Protein AF-A0A0N4XKA3-F1 (afdb_monomer_lite)

InterPro domains:
  IPR051944 BEACH domain-containing protein [PTHR46108] (1-230)

Sequence (252 aa):
MKKLFCDDFQVAPGGRADSLIDVITESVAENGYTRKSQIVTLTALIHGIFDHLVSTDLLVSSSLPPNAPPQSLAQVGVNISYMAHRAVDCLWNGVIIGEPLRLLNLLYSVYSIASRKENKEINLDSLTSSIMRCVLYILSRPIDNVQVQMSVLDALSSVVTKRYIFLSSNESWFFTALTHLIFMLSVTPDIMQQDNAPLEKASAQVAVCASRVWTDVISSKKALLEEAFKKPTVWLVFSVIHCLVNFLYEYI

Structure (mmCIF, N/CA/C/O backbone):
data_AF-A0A0N4XKA3-F1
#
_entry.id   AF-A0A0N4XKA3-F1
#
loop_
_atom_site.group_PDB
_atom_site.id
_atom_site.type_symbol
_atom_site.label_atom_id
_atom_site.label_alt_id
_atom_site.label_comp_id
_atom_site.label_asym_id
_atom_site.label_entity_id
_atom_site.label_seq_id
_atom_site.pdbx_PDB_ins_code
_atom_site.Cartn_x
_atom_site.Cartn_y
_atom_site.Cartn_z
_atom_site.occupancy
_atom_site.B_iso_or_equiv
_atom_site.auth_seq_id
_atom_site.auth_comp_id
_atom_site.auth_asym_id
_atom_site.auth_atom_id
_atom_site.pdbx_PDB_model_num
ATOM 1 N N . MET A 1 1 ? 9.974 -9.789 -19.795 1.00 60.72 1 MET A N 1
ATOM 2 C CA . MET A 1 1 ? 9.028 -8.727 -19.387 1.00 60.72 1 MET A CA 1
ATOM 3 C C . MET A 1 1 ? 9.542 -7.909 -18.204 1.00 60.72 1 MET A C 1
ATOM 5 O O . MET A 1 1 ? 9.658 -6.712 -18.376 1.00 60.72 1 MET A O 1
ATOM 9 N N . LYS A 1 2 ? 9.954 -8.503 -17.068 1.00 65.19 2 LYS A N 1
ATOM 10 C CA . LYS A 1 2 ? 10.525 -7.746 -15.924 1.00 65.19 2 LYS A CA 1
ATOM 11 C C . LYS A 1 2 ? 11.662 -6.784 -16.310 1.00 65.19 2 LYS A C 1
ATOM 13 O O . LYS A 1 2 ? 11.605 -5.617 -15.958 1.00 65.19 2 LYS A O 1
ATOM 18 N N . LYS A 1 3 ? 12.621 -7.256 -17.119 1.00 72.00 3 LYS A N 1
ATOM 19 C CA . LYS A 1 3 ? 13.715 -6.430 -17.657 1.00 72.00 3 LYS A CA 1
ATOM 20 C C . LYS A 1 3 ? 13.220 -5.192 -18.420 1.00 72.00 3 LYS A C 1
ATOM 22 O O . LYS A 1 3 ? 13.755 -4.123 -18.216 1.00 72.00 3 LYS A O 1
ATOM 27 N N . LEU A 1 4 ? 12.143 -5.318 -19.202 1.00 72.31 4 LEU A N 1
ATOM 28 C CA . LEU A 1 4 ? 11.582 -4.204 -19.975 1.00 72.31 4 LEU A CA 1
ATOM 29 C C . LEU A 1 4 ? 11.067 -3.075 -19.069 1.00 72.31 4 LEU A C 1
ATOM 31 O O . LEU A 1 4 ? 11.247 -1.914 -19.395 1.00 72.31 4 LEU A O 1
ATOM 35 N N . PHE A 1 5 ? 10.473 -3.413 -17.921 1.00 73.69 5 PHE A N 1
ATOM 36 C CA . PHE A 1 5 ? 10.070 -2.417 -16.924 1.00 73.69 5 PHE A CA 1
ATOM 37 C C . PHE A 1 5 ? 11.263 -1.807 -16.189 1.00 73.69 5 PHE A C 1
ATOM 39 O O . PHE A 1 5 ? 11.226 -0.636 -15.845 1.00 73.69 5 PHE A O 1
ATOM 46 N N . CYS A 1 6 ? 12.325 -2.580 -15.959 1.00 71.88 6 CYS A N 1
ATOM 47 C CA . CYS A 1 6 ? 13.553 -2.048 -15.364 1.00 71.88 6 CYS A CA 1
ATOM 48 C C . CYS A 1 6 ? 14.211 -1.040 -16.304 1.00 71.88 6 CYS A C 1
ATOM 50 O O . CYS A 1 6 ? 14.599 0.039 -15.870 1.00 71.88 6 CYS A O 1
ATOM 52 N N .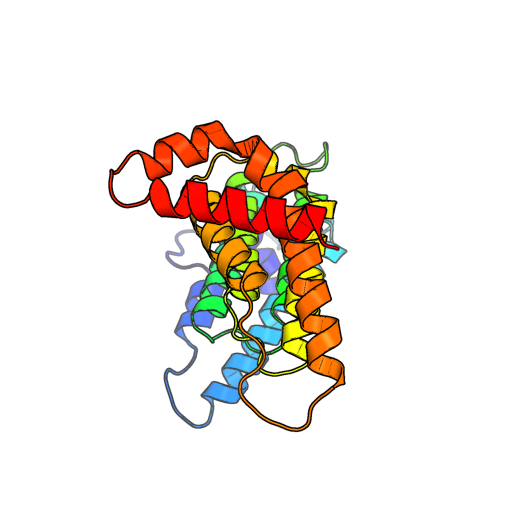 ASP A 1 7 ? 14.245 -1.369 -17.595 1.00 75.81 7 ASP A N 1
ATOM 53 C CA . ASP A 1 7 ? 14.685 -0.462 -18.645 1.00 75.81 7 ASP A CA 1
ATOM 54 C C . ASP A 1 7 ? 13.765 0.780 -18.688 1.00 75.81 7 ASP A C 1
ATOM 56 O O . ASP A 1 7 ? 14.257 1.898 -18.768 1.00 75.81 7 ASP A O 1
ATOM 60 N N . ASP A 1 8 ? 12.441 0.624 -18.548 1.00 80.38 8 ASP A N 1
ATOM 61 C CA . ASP A 1 8 ? 11.489 1.752 -18.500 1.00 80.38 8 ASP A CA 1
ATOM 62 C C . ASP A 1 8 ? 11.708 2.676 -17.286 1.00 80.38 8 ASP A C 1
ATOM 64 O O . ASP A 1 8 ? 11.565 3.889 -17.397 1.00 80.38 8 ASP A O 1
ATOM 68 N N . PHE A 1 9 ? 12.116 2.127 -16.136 1.00 81.12 9 PHE A N 1
ATOM 69 C CA . PHE A 1 9 ? 12.421 2.918 -14.941 1.00 81.12 9 PHE A CA 1
ATOM 70 C C . PHE A 1 9 ? 13.756 3.657 -14.999 1.00 81.12 9 PHE A C 1
ATOM 72 O O . PHE A 1 9 ? 13.905 4.632 -14.264 1.00 81.12 9 PHE A O 1
ATOM 79 N N . GLN A 1 10 ? 14.714 3.173 -15.794 1.00 76.75 10 GLN A N 1
ATOM 80 C CA . GLN A 1 10 ? 16.091 3.680 -15.850 1.00 76.75 10 GLN A CA 1
ATOM 81 C C . GLN A 1 10 ? 16.386 4.547 -17.075 1.00 76.75 10 GLN A C 1
ATOM 83 O O . GLN A 1 10 ? 17.422 5.216 -17.116 1.00 76.75 10 GLN A O 1
ATOM 88 N N . VAL A 1 11 ? 15.525 4.509 -18.092 1.00 71.81 11 VAL A N 1
ATOM 89 C CA . VAL A 1 11 ? 15.723 5.220 -19.354 1.00 71.81 11 VAL A CA 1
ATOM 90 C C . VAL A 1 11 ? 14.799 6.430 -19.404 1.00 71.81 11 VAL A C 1
ATOM 92 O O . VAL A 1 11 ? 13.599 6.334 -19.166 1.00 71.81 11 VAL A O 1
ATOM 95 N N . ALA A 1 12 ? 15.359 7.593 -19.751 1.00 63.78 12 ALA A N 1
ATOM 96 C CA . ALA A 1 12 ? 14.561 8.791 -19.990 1.00 63.78 12 ALA A CA 1
ATOM 97 C C . ALA A 1 12 ? 13.459 8.505 -21.021 1.00 63.78 12 ALA A C 1
ATOM 99 O O . ALA A 1 12 ? 13.759 7.891 -22.051 1.00 63.78 12 ALA A O 1
ATOM 100 N N . PRO A 1 13 ? 12.206 8.949 -20.791 1.00 61.84 13 PRO A N 1
ATOM 101 C CA . PRO A 1 13 ? 11.162 8.841 -21.796 1.00 61.84 13 PRO A CA 1
ATOM 102 C C . PRO A 1 13 ? 11.604 9.690 -22.987 1.00 61.84 13 PRO A C 1
ATOM 104 O O . PRO A 1 13 ? 11.473 10.909 -22.990 1.00 61.84 13 PRO A O 1
ATOM 107 N N . GLY A 1 14 ? 12.226 9.051 -23.979 1.00 52.69 14 GLY A N 1
ATOM 108 C CA . GLY A 1 14 ? 12.762 9.683 -25.182 1.00 52.69 14 GLY A CA 1
ATOM 109 C C . GLY A 1 14 ? 11.639 10.136 -26.110 1.00 52.69 14 GLY A C 1
ATOM 110 O O . GLY A 1 14 ? 11.520 9.623 -27.216 1.00 52.69 14 GLY A O 1
ATOM 111 N N . GLY A 1 15 ? 10.772 11.028 -25.627 1.00 51.00 15 GLY A N 1
ATOM 112 C CA . GLY A 1 15 ? 9.565 11.485 -26.312 1.00 51.00 15 GLY A CA 1
ATOM 113 C C . GLY A 1 15 ? 8.370 10.526 -26.246 1.00 51.00 15 GLY A C 1
ATOM 114 O O . GLY A 1 15 ? 7.404 10.746 -26.970 1.00 51.00 15 GLY A O 1
ATOM 115 N N . ARG A 1 16 ? 8.398 9.470 -25.415 1.00 54.53 16 ARG A N 1
ATOM 116 C CA . ARG A 1 16 ? 7.206 8.630 -25.185 1.00 54.53 16 ARG A CA 1
ATOM 117 C C . ARG A 1 16 ? 6.205 9.394 -24.316 1.00 54.53 16 ARG A C 1
ATOM 119 O O . ARG A 1 16 ? 6.593 9.891 -23.263 1.00 54.53 16 ARG A O 1
ATOM 126 N N . ALA A 1 17 ? 4.955 9.483 -24.769 1.00 57.47 17 ALA A N 1
ATOM 127 C CA . ALA A 1 17 ? 3.875 10.125 -24.019 1.00 57.47 17 ALA A CA 1
ATOM 128 C C . ALA A 1 17 ? 3.397 9.263 -22.836 1.00 57.47 17 ALA A C 1
ATOM 130 O O . ALA A 1 17 ? 3.117 9.811 -21.773 1.00 57.47 17 ALA A O 1
ATOM 131 N N . ASP A 1 18 ? 3.401 7.934 -23.001 1.00 67.31 18 ASP A N 1
ATOM 132 C CA . ASP A 1 18 ? 2.788 6.999 -22.053 1.00 67.31 18 ASP A CA 1
ATOM 133 C C . ASP A 1 18 ? 3.820 6.030 -21.456 1.00 67.31 18 ASP A C 1
ATOM 135 O O . ASP A 1 18 ? 4.728 5.548 -22.150 1.00 67.31 18 ASP A O 1
ATOM 139 N N . SER A 1 19 ? 3.681 5.733 -20.161 1.00 80.31 19 SER A N 1
ATOM 140 C CA . SER A 1 19 ? 4.523 4.747 -19.479 1.00 80.31 19 SER A CA 1
ATOM 141 C C . SER A 1 19 ? 4.140 3.322 -19.890 1.00 80.31 19 SER A C 1
ATOM 143 O O . SER A 1 19 ? 3.000 3.049 -20.278 1.00 80.31 19 SER A O 1
ATOM 145 N N . LEU A 1 20 ? 5.065 2.365 -19.771 1.00 84.38 20 LEU A N 1
ATOM 146 C CA . LEU A 1 20 ? 4.771 0.976 -20.139 1.00 84.38 20 LEU A CA 1
ATOM 147 C C . LEU A 1 20 ? 3.620 0.377 -19.309 1.00 84.38 20 LEU A C 1
ATOM 149 O O . LEU A 1 20 ? 2.860 -0.453 -19.816 1.00 84.38 20 LEU A O 1
ATOM 153 N N . ILE A 1 21 ? 3.483 0.788 -18.042 1.00 87.19 21 ILE A N 1
ATOM 154 C CA . ILE A 1 21 ? 2.387 0.326 -17.187 1.00 87.19 21 ILE A CA 1
ATOM 155 C C . ILE A 1 21 ? 1.033 0.858 -17.667 1.00 87.19 21 ILE A C 1
ATOM 157 O O . ILE A 1 21 ? 0.056 0.113 -17.597 1.00 87.19 21 ILE A O 1
ATOM 161 N N . ASP A 1 22 ? 0.965 2.078 -18.203 1.00 88.94 22 ASP A N 1
ATOM 162 C CA . ASP A 1 22 ? -0.285 2.642 -18.728 1.00 88.94 22 ASP A CA 1
ATOM 163 C C . ASP A 1 22 ? -0.743 1.889 -19.960 1.00 88.94 22 ASP A C 1
ATOM 165 O O . ASP A 1 22 ? -1.848 1.353 -19.960 1.00 88.94 22 ASP A O 1
ATOM 169 N N . VAL A 1 23 ? 0.156 1.719 -20.932 1.00 88.88 23 VAL A N 1
ATOM 170 C CA . VAL A 1 23 ? -0.129 0.978 -22.167 1.00 88.88 23 VAL A CA 1
ATOM 171 C C . VAL A 1 23 ? -0.637 -0.430 -21.855 1.00 88.88 23 VAL A C 1
ATOM 173 O O . VAL A 1 23 ? -1.620 -0.892 -22.434 1.00 88.88 23 VAL A O 1
ATOM 176 N N . ILE A 1 24 ? 0.005 -1.131 -20.916 1.00 88.44 24 ILE A N 1
ATOM 177 C CA . ILE A 1 24 ? -0.411 -2.489 -20.546 1.00 88.44 24 ILE A CA 1
ATOM 178 C C . ILE A 1 24 ? -1.752 -2.474 -19.810 1.00 88.44 24 ILE A C 1
ATOM 180 O O . ILE A 1 24 ? -2.603 -3.315 -20.100 1.00 88.44 24 ILE A O 1
ATOM 184 N N . THR A 1 25 ? -1.958 -1.542 -18.882 1.00 88.50 25 THR A N 1
ATOM 185 C CA . THR A 1 25 ? -3.202 -1.457 -18.104 1.00 88.50 25 THR A CA 1
ATOM 186 C C . THR A 1 25 ? -4.392 -1.108 -18.996 1.00 88.50 25 THR A C 1
ATOM 188 O O . THR A 1 25 ? -5.448 -1.718 -18.867 1.00 88.50 25 THR A O 1
ATOM 191 N N . GLU A 1 26 ? -4.213 -0.188 -19.941 1.00 89.12 26 GLU A N 1
ATOM 192 C CA . GLU A 1 26 ? -5.236 0.232 -20.907 1.00 89.12 26 GLU A CA 1
ATOM 193 C C . GLU A 1 26 ? -5.519 -0.837 -21.966 1.00 89.12 26 GLU A C 1
ATOM 195 O O . GLU A 1 26 ? -6.622 -0.905 -22.501 1.00 89.12 26 GLU A O 1
ATOM 200 N N . SER A 1 27 ? -4.561 -1.730 -22.230 1.00 88.38 27 SER A N 1
ATOM 201 C CA . SER A 1 27 ? -4.766 -2.870 -23.132 1.00 88.38 27 SER A CA 1
ATOM 202 C C . SER A 1 27 ? -5.604 -4.010 -22.532 1.00 88.38 27 SER A C 1
ATOM 204 O O . SER A 1 27 ? -5.964 -4.954 -23.244 1.00 88.38 27 SER A O 1
ATOM 206 N N . VAL A 1 28 ? -5.906 -3.967 -21.227 1.00 89.69 28 VAL A N 1
ATOM 207 C CA . VAL A 1 28 ? -6.774 -4.962 -20.585 1.00 89.69 28 VAL A CA 1
ATOM 208 C C . VAL A 1 28 ? -8.194 -4.788 -21.113 1.00 89.69 28 VAL A C 1
ATOM 210 O O . VAL A 1 28 ? -8.785 -3.719 -21.002 1.00 89.69 28 VAL A O 1
ATOM 213 N N . ALA A 1 29 ? -8.768 -5.861 -21.658 1.00 88.81 29 ALA A N 1
ATOM 214 C CA . ALA A 1 29 ? -10.117 -5.822 -22.202 1.00 88.81 29 ALA A CA 1
ATOM 215 C C . ALA A 1 29 ? -11.140 -5.460 -21.111 1.00 88.81 29 ALA A C 1
ATOM 217 O O . ALA A 1 29 ? -11.133 -6.036 -20.019 1.00 88.81 29 ALA A O 1
ATOM 218 N N . GLU A 1 30 ? -12.066 -4.548 -21.418 1.00 86.12 30 GLU A N 1
ATOM 219 C CA . GLU A 1 30 ? -13.126 -4.143 -20.484 1.00 86.12 30 GLU A CA 1
ATOM 220 C C . GLU A 1 30 ? -14.052 -5.313 -20.123 1.00 86.12 30 GLU A C 1
ATOM 222 O O . GLU A 1 30 ? -14.496 -5.447 -18.981 1.00 86.12 30 GLU A O 1
ATOM 227 N N . ASN A 1 31 ? -14.304 -6.202 -21.086 1.00 82.50 31 ASN A N 1
ATOM 228 C CA . ASN A 1 31 ? -15.164 -7.374 -20.971 1.00 82.50 31 ASN A CA 1
ATOM 229 C C . ASN A 1 31 ? -14.686 -8.503 -21.909 1.00 82.50 31 ASN A C 1
ATOM 231 O O . ASN A 1 31 ? -13.746 -8.346 -22.685 1.00 82.50 31 ASN A O 1
ATOM 235 N N . GLY A 1 32 ? -15.299 -9.684 -21.791 1.00 86.31 32 GLY A N 1
ATOM 236 C CA . GLY A 1 32 ? -14.989 -10.844 -22.631 1.00 86.31 32 GLY A CA 1
ATOM 237 C C . GLY A 1 32 ? -14.160 -11.938 -21.951 1.00 86.31 32 GLY A C 1
ATOM 238 O O . GLY A 1 32 ? -13.745 -11.837 -20.795 1.00 86.31 32 GLY A O 1
ATOM 239 N N . TYR A 1 33 ? -13.950 -13.031 -22.686 1.00 85.81 33 TYR A N 1
ATOM 240 C CA . TYR A 1 33 ? -13.380 -14.281 -22.169 1.00 85.81 33 TYR A CA 1
ATOM 241 C C . TYR A 1 33 ? -11.888 -14.177 -21.812 1.00 85.81 33 TYR A C 1
ATOM 243 O O . TYR A 1 33 ? -11.418 -14.880 -20.917 1.00 85.81 33 TYR A O 1
ATOM 251 N N . THR A 1 34 ? -11.137 -13.284 -22.465 1.00 89.75 34 THR A N 1
ATOM 252 C CA . THR A 1 34 ? -9.700 -13.082 -22.211 1.00 89.75 34 THR A CA 1
ATOM 253 C C . THR A 1 34 ? -9.416 -12.216 -20.987 1.00 89.75 34 THR A C 1
ATOM 255 O O . THR A 1 34 ? -8.352 -12.368 -20.382 1.00 89.75 34 THR A O 1
ATOM 258 N N . ARG A 1 35 ? -10.360 -11.358 -20.570 1.00 90.44 35 ARG A N 1
ATOM 259 C CA . ARG A 1 35 ? -10.174 -10.370 -19.493 1.00 90.44 35 ARG A CA 1
ATOM 260 C C . ARG A 1 35 ? -9.662 -10.994 -18.201 1.00 90.44 35 ARG A C 1
ATOM 262 O O . ARG A 1 35 ? -8.717 -10.496 -17.597 1.00 90.44 35 ARG A O 1
ATOM 269 N N . LYS A 1 36 ? -10.263 -12.112 -17.778 1.00 90.31 36 LYS A N 1
ATOM 270 C CA . LYS A 1 36 ? -9.854 -12.808 -16.549 1.00 90.31 36 LYS A CA 1
ATOM 271 C C . LYS A 1 36 ? -8.387 -13.239 -16.619 1.00 90.31 36 LYS A C 1
ATOM 273 O O . LYS A 1 36 ? -7.651 -13.032 -15.661 1.00 90.31 36 LYS A O 1
ATOM 278 N N . SER A 1 37 ? -7.959 -13.795 -17.754 1.00 91.81 37 SER A N 1
ATOM 279 C CA . SER A 1 37 ? -6.561 -14.188 -17.955 1.00 91.81 37 SER A CA 1
ATOM 280 C C . SER A 1 37 ? -5.634 -12.974 -17.962 1.00 91.81 37 SER A C 1
ATOM 282 O O . SER A 1 37 ? -4.590 -13.020 -17.323 1.00 91.81 37 SER A O 1
ATOM 284 N N . GLN A 1 38 ? -6.017 -11.883 -18.632 1.00 93.00 38 GLN A N 1
ATOM 285 C CA . GLN A 1 38 ? -5.221 -10.652 -18.685 1.00 93.00 38 GLN A CA 1
ATOM 286 C C . GLN A 1 38 ? -5.012 -10.048 -17.293 1.00 93.00 38 GLN A C 1
ATOM 288 O O . GLN A 1 38 ? -3.887 -9.713 -16.942 1.00 93.00 38 GLN A O 1
ATOM 293 N N . ILE A 1 39 ? -6.062 -9.989 -16.471 1.00 93.38 39 ILE A N 1
ATOM 294 C CA . ILE A 1 39 ? -5.999 -9.505 -15.084 1.00 93.38 39 ILE A CA 1
ATOM 295 C C . ILE A 1 39 ? -5.094 -10.380 -14.212 1.00 93.38 39 ILE A C 1
ATOM 297 O O . ILE A 1 39 ? -4.281 -9.858 -13.449 1.00 93.38 39 ILE A O 1
ATOM 301 N N . VAL A 1 40 ? -5.188 -11.709 -14.339 1.00 93.62 40 VAL A N 1
ATOM 302 C CA . VAL A 1 40 ? -4.293 -12.641 -13.628 1.00 93.62 40 VAL A CA 1
ATOM 303 C C . VAL A 1 40 ? -2.839 -12.405 -14.043 1.00 93.62 40 VAL A C 1
ATOM 305 O O . VAL A 1 40 ? -1.959 -12.300 -13.187 1.00 93.62 40 VAL A O 1
ATOM 308 N N . THR A 1 41 ? -2.578 -12.281 -15.347 1.00 92.12 41 THR A N 1
ATOM 309 C CA . THR A 1 41 ? -1.234 -12.026 -15.876 1.00 92.12 41 THR A CA 1
ATOM 310 C C . THR A 1 41 ? -0.695 -10.669 -15.426 1.00 92.12 41 THR A C 1
ATOM 312 O O . THR A 1 41 ? 0.450 -10.599 -14.985 1.00 92.12 41 THR A O 1
ATOM 315 N N . LEU A 1 42 ? -1.508 -9.612 -15.472 1.00 92.94 42 LEU A N 1
ATOM 316 C CA . LEU A 1 42 ? -1.128 -8.268 -15.037 1.00 92.94 42 LEU A CA 1
ATOM 317 C C . LEU A 1 42 ? -0.840 -8.222 -13.533 1.00 92.94 42 LEU A C 1
ATOM 319 O O . LEU A 1 42 ? 0.185 -7.690 -13.118 1.00 92.94 42 LEU A O 1
ATOM 323 N N . THR A 1 43 ? -1.682 -8.859 -12.720 1.00 94.25 43 THR A N 1
ATOM 324 C CA . THR A 1 43 ? -1.455 -9.018 -11.276 1.00 94.25 43 THR A CA 1
ATOM 325 C C . THR A 1 43 ? -0.104 -9.686 -11.003 1.00 94.25 43 THR A C 1
ATOM 327 O O . THR A 1 43 ? 0.699 -9.191 -10.210 1.00 94.25 43 THR A O 1
ATOM 330 N N . ALA A 1 44 ? 0.175 -10.810 -11.671 1.00 93.62 44 ALA A N 1
ATOM 331 C CA . ALA A 1 44 ? 1.433 -11.536 -11.507 1.00 93.62 44 ALA A CA 1
ATOM 332 C C . ALA A 1 44 ? 2.644 -10.715 -11.980 1.00 93.62 44 ALA A C 1
ATOM 334 O O . ALA A 1 44 ? 3.711 -10.771 -11.365 1.00 93.62 44 ALA A O 1
ATOM 335 N N . LEU A 1 45 ? 2.475 -9.934 -13.048 1.00 92.75 45 LEU A N 1
ATOM 336 C CA . LEU A 1 45 ? 3.494 -9.041 -13.580 1.00 92.75 45 LEU A CA 1
ATOM 337 C C . LEU A 1 45 ? 3.829 -7.917 -12.594 1.00 92.75 45 LEU A C 1
ATOM 339 O O . LEU A 1 45 ? 5.004 -7.744 -12.280 1.00 92.75 45 LEU A O 1
ATOM 343 N N . ILE A 1 46 ? 2.823 -7.209 -12.072 1.00 93.44 46 ILE A N 1
ATOM 344 C CA . ILE A 1 46 ? 3.001 -6.108 -11.113 1.00 93.44 46 ILE A CA 1
ATOM 345 C C . ILE A 1 46 ? 3.709 -6.607 -9.850 1.00 93.44 46 ILE A C 1
ATOM 347 O O . ILE A 1 46 ? 4.738 -6.049 -9.469 1.00 93.44 46 ILE A O 1
ATOM 351 N N . HIS A 1 47 ? 3.237 -7.706 -9.248 1.00 94.62 47 HIS A N 1
ATOM 352 C CA . HIS A 1 47 ? 3.931 -8.312 -8.108 1.00 94.62 47 HIS A CA 1
ATOM 353 C C . HIS A 1 47 ? 5.366 -8.706 -8.466 1.00 94.62 47 HIS A C 1
ATOM 355 O O . HIS A 1 47 ? 6.298 -8.382 -7.738 1.00 94.62 47 HIS A O 1
ATOM 361 N N . GLY A 1 48 ? 5.560 -9.338 -9.625 1.00 93.12 48 GLY A N 1
ATOM 362 C CA . GLY A 1 48 ? 6.873 -9.769 -10.079 1.00 93.12 48 GLY A CA 1
ATOM 363 C C . GLY A 1 48 ? 7.860 -8.626 -10.335 1.00 93.12 48 GLY A C 1
ATOM 364 O O . GLY A 1 48 ? 9.066 -8.873 -10.247 1.00 93.12 48 GLY A O 1
ATOM 365 N N . ILE A 1 49 ? 7.376 -7.425 -10.663 1.00 92.25 49 ILE A N 1
ATOM 366 C CA . ILE A 1 49 ? 8.180 -6.206 -10.812 1.00 92.25 49 ILE A CA 1
ATOM 367 C C . ILE A 1 49 ? 8.594 -5.687 -9.439 1.00 92.25 49 ILE A C 1
ATOM 369 O O . ILE A 1 49 ? 9.784 -5.484 -9.223 1.00 92.25 49 ILE A O 1
ATOM 373 N N . PHE A 1 50 ? 7.664 -5.554 -8.490 1.00 94.50 50 PHE A N 1
ATOM 374 C CA . PHE A 1 50 ? 8.014 -5.143 -7.128 1.00 94.50 50 PHE A CA 1
ATOM 375 C C . PHE A 1 50 ? 8.952 -6.134 -6.436 1.00 94.50 50 PHE A C 1
ATOM 377 O O . PHE A 1 50 ? 9.935 -5.708 -5.837 1.00 94.50 50 PHE A O 1
ATOM 384 N N . ASP A 1 51 ? 8.722 -7.441 -6.591 1.00 94.06 51 ASP A N 1
ATOM 385 C CA . ASP A 1 51 ? 9.627 -8.483 -6.087 1.00 94.06 51 ASP A CA 1
ATOM 386 C C . ASP A 1 51 ? 11.054 -8.270 -6.625 1.00 94.06 51 ASP A C 1
ATOM 388 O O . ASP A 1 51 ? 12.043 -8.412 -5.903 1.00 94.06 51 ASP A O 1
ATOM 392 N N . HIS A 1 52 ? 11.173 -7.892 -7.900 1.00 91.00 52 HIS A N 1
ATOM 393 C CA . HIS A 1 52 ? 12.463 -7.627 -8.525 1.00 91.00 52 HIS A CA 1
ATOM 394 C C . HIS A 1 52 ? 13.100 -6.323 -8.031 1.00 91.00 52 HIS A C 1
ATOM 396 O O . HIS A 1 52 ? 14.293 -6.326 -7.736 1.00 91.00 52 HIS A O 1
ATOM 402 N N . LEU A 1 53 ? 12.322 -5.244 -7.877 1.00 91.81 53 LEU A N 1
ATOM 403 C CA . LEU A 1 53 ? 12.795 -3.981 -7.295 1.00 91.81 53 LEU A CA 1
ATOM 404 C C . LEU A 1 53 ? 13.347 -4.193 -5.882 1.00 91.81 53 LEU A C 1
ATOM 406 O O . LEU A 1 53 ? 14.412 -3.677 -5.555 1.00 91.81 53 LEU A O 1
ATOM 410 N N . VAL A 1 54 ? 12.655 -4.991 -5.066 1.00 93.31 54 VAL A N 1
ATOM 411 C CA . VAL A 1 54 ? 13.106 -5.336 -3.712 1.00 93.31 54 VAL A CA 1
ATOM 412 C C . VAL A 1 54 ? 14.388 -6.169 -3.758 1.00 93.31 54 VAL A C 1
ATOM 414 O O . VAL A 1 54 ? 15.329 -5.889 -3.023 1.00 93.31 54 VAL A O 1
ATOM 417 N N . SER A 1 55 ? 14.462 -7.156 -4.654 1.00 91.31 55 SER A N 1
ATOM 418 C CA . SER A 1 55 ? 15.622 -8.055 -4.766 1.00 91.31 55 SER A CA 1
ATOM 419 C C . SER A 1 55 ? 16.887 -7.383 -5.316 1.00 91.31 55 SER A C 1
ATOM 421 O O . SER A 1 55 ? 17.985 -7.882 -5.097 1.00 91.31 55 SER A O 1
ATOM 423 N N . THR A 1 56 ? 16.742 -6.282 -6.056 1.00 88.31 56 THR A N 1
ATOM 424 C CA . THR A 1 56 ? 17.848 -5.570 -6.730 1.00 88.31 56 THR A CA 1
ATOM 425 C C . THR A 1 56 ? 18.194 -4.228 -6.090 1.00 88.31 56 THR A C 1
ATOM 427 O O . THR A 1 56 ? 19.009 -3.486 -6.646 1.00 88.31 56 THR A O 1
ATOM 430 N N . ASP A 1 57 ? 17.591 -3.926 -4.938 1.00 87.75 57 ASP A N 1
ATOM 431 C CA . ASP A 1 57 ? 17.755 -2.671 -4.202 1.00 87.75 57 ASP A CA 1
ATOM 432 C C . ASP A 1 57 ? 17.424 -1.446 -5.077 1.00 87.75 57 ASP A C 1
ATOM 434 O O . ASP A 1 57 ? 18.260 -0.586 -5.322 1.00 87.75 57 ASP A O 1
ATOM 438 N N . LEU A 1 58 ? 16.197 -1.401 -5.618 1.00 82.06 58 LEU A N 1
ATOM 439 C CA . LEU A 1 58 ? 15.714 -0.366 -6.556 1.00 82.06 58 LEU A CA 1
ATOM 440 C C . LEU A 1 58 ? 16.525 -0.281 -7.853 1.00 82.06 58 LEU A C 1
ATOM 442 O O . LEU A 1 58 ? 16.682 0.792 -8.432 1.00 82.06 58 LEU A O 1
ATOM 446 N N . LEU A 1 59 ? 17.013 -1.429 -8.328 1.00 78.00 59 LEU A N 1
ATOM 447 C CA . LEU A 1 59 ? 17.816 -1.547 -9.543 1.00 78.00 59 LEU A CA 1
ATOM 448 C C . LEU A 1 59 ? 19.189 -0.863 -9.467 1.00 78.00 59 LEU A C 1
ATOM 450 O O . LEU A 1 59 ? 19.856 -0.766 -10.496 1.00 78.00 59 LEU A O 1
ATOM 454 N N . VAL A 1 60 ? 19.656 -0.465 -8.276 1.00 70.56 60 VAL A N 1
ATOM 455 C CA . VAL A 1 60 ? 21.015 0.078 -8.066 1.00 70.56 60 VAL A CA 1
ATOM 456 C C . VAL A 1 60 ? 22.087 -0.916 -8.535 1.00 70.56 60 VAL A C 1
ATOM 458 O O . VAL A 1 60 ? 23.149 -0.527 -9.009 1.00 70.56 60 VAL A O 1
ATOM 461 N N . SER A 1 61 ? 21.785 -2.213 -8.464 1.00 63.25 61 SER A N 1
ATOM 462 C CA . SER A 1 61 ? 22.659 -3.305 -8.911 1.00 63.25 61 SER A CA 1
ATOM 463 C C . SER A 1 61 ? 22.481 -3.720 -10.382 1.00 63.25 61 SER A C 1
ATOM 465 O O . SER A 1 61 ? 23.175 -4.624 -10.849 1.00 63.25 61 SER A O 1
ATOM 467 N N . SER A 1 62 ? 21.546 -3.112 -11.121 1.00 70.25 62 SER A N 1
ATOM 468 C CA . SER A 1 62 ? 21.198 -3.543 -12.483 1.00 70.25 62 SER A CA 1
ATOM 469 C C . SER A 1 62 ? 22.029 -2.829 -13.544 1.00 70.25 62 SER A C 1
ATOM 471 O O . SER A 1 62 ? 22.221 -1.616 -13.490 1.00 70.25 62 SER A O 1
ATOM 473 N N . SER A 1 63 ? 22.503 -3.580 -14.541 1.00 67.81 63 SER A N 1
ATOM 474 C CA . SER A 1 63 ? 23.216 -3.002 -15.679 1.00 67.81 63 SER A CA 1
ATOM 475 C C . SER A 1 63 ? 22.264 -2.240 -16.597 1.00 67.81 63 SER A C 1
ATOM 477 O O . SER A 1 63 ? 21.205 -2.745 -16.971 1.00 67.81 63 SER A O 1
ATOM 479 N N . LEU A 1 64 ? 22.677 -1.035 -16.990 1.00 69.19 64 LEU A N 1
ATOM 480 C CA . LEU A 1 64 ? 21.935 -0.216 -17.944 1.00 69.19 64 LEU A CA 1
ATOM 481 C C . LEU A 1 64 ? 21.882 -0.894 -19.325 1.00 69.19 64 LEU A C 1
ATOM 483 O O . LEU A 1 64 ? 22.837 -1.580 -19.717 1.00 69.19 64 LEU A O 1
ATOM 487 N N . PRO A 1 65 ? 20.808 -0.674 -20.102 1.00 68.69 65 PRO A N 1
ATOM 488 C CA . PRO A 1 65 ? 20.755 -1.085 -21.496 1.00 68.69 65 PRO A CA 1
ATOM 489 C C . PRO A 1 65 ? 21.921 -0.503 -22.313 1.00 68.69 65 PRO A C 1
ATOM 491 O O . PRO A 1 65 ? 22.328 0.640 -22.079 1.00 68.69 65 PRO A O 1
ATOM 494 N N . PRO A 1 66 ? 22.437 -1.238 -23.318 1.00 63.12 66 PRO A N 1
ATOM 495 C CA . PRO A 1 66 ? 23.446 -0.705 -24.225 1.00 63.12 66 PRO A CA 1
ATOM 496 C C . PRO A 1 66 ? 22.946 0.589 -24.884 1.00 63.12 66 PRO A C 1
ATOM 498 O O . PRO A 1 66 ? 21.864 0.600 -25.468 1.00 63.12 66 PRO A O 1
ATOM 501 N N . ASN A 1 67 ? 23.745 1.657 -24.816 1.00 69.25 67 ASN A N 1
ATOM 502 C CA . ASN A 1 67 ? 23.476 2.984 -25.397 1.00 69.25 67 ASN A CA 1
ATOM 503 C C . ASN A 1 67 ? 22.373 3.828 -24.724 1.00 69.25 67 ASN A C 1
ATOM 505 O O . ASN A 1 67 ? 21.986 4.855 -25.285 1.00 69.25 67 ASN A O 1
ATOM 509 N N . ALA A 1 68 ? 21.881 3.456 -23.538 1.00 67.62 68 ALA A N 1
ATOM 510 C CA . ALA A 1 68 ? 20.958 4.303 -22.783 1.00 67.62 68 ALA A CA 1
ATOM 511 C C . ALA A 1 68 ? 21.708 5.315 -21.893 1.00 67.62 68 ALA A C 1
ATOM 513 O O . ALA A 1 68 ? 22.633 4.920 -21.176 1.00 67.62 68 ALA A O 1
ATOM 514 N N . PRO A 1 69 ? 21.321 6.606 -21.887 1.00 68.69 69 PRO A N 1
ATOM 515 C CA . PRO A 1 69 ? 21.845 7.544 -20.904 1.00 68.69 69 PRO A CA 1
ATOM 516 C C . PRO A 1 69 ? 21.331 7.161 -19.503 1.00 68.69 69 PRO A C 1
ATOM 518 O O . PRO A 1 69 ? 20.137 6.888 -19.359 1.00 68.69 69 PRO A O 1
ATOM 521 N N . PRO A 1 70 ? 22.192 7.145 -18.469 1.00 70.06 70 PRO A N 1
ATOM 522 C CA . PRO A 1 70 ? 21.761 6.888 -17.098 1.00 70.06 70 PRO A CA 1
ATOM 523 C C . PRO A 1 70 ? 20.801 7.981 -16.612 1.00 70.06 70 PRO A C 1
ATOM 525 O O . PRO A 1 70 ? 21.058 9.171 -16.803 1.00 70.06 70 PRO A O 1
ATOM 528 N N . GLN A 1 71 ? 19.716 7.585 -15.945 1.00 77.69 71 GLN A N 1
ATOM 529 C CA . GLN A 1 71 ? 18.884 8.500 -15.164 1.00 77.69 71 GLN A CA 1
ATOM 530 C C . GLN A 1 71 ? 19.447 8.707 -13.755 1.00 77.69 71 GLN A C 1
ATOM 532 O O . GLN A 1 71 ? 20.125 7.839 -13.205 1.00 77.69 71 GLN A O 1
ATOM 537 N N . SER A 1 72 ? 19.146 9.863 -13.157 1.00 85.62 72 SER A N 1
ATOM 538 C CA . SER A 1 72 ? 19.444 10.100 -11.744 1.00 85.62 72 SER A CA 1
ATOM 539 C C . SER A 1 72 ? 18.608 9.181 -10.853 1.00 85.62 72 SER A C 1
ATOM 541 O O . SER A 1 72 ? 17.481 8.813 -11.196 1.00 85.62 72 SER A O 1
ATOM 543 N N . LEU A 1 73 ? 19.131 8.854 -9.670 1.00 86.25 73 LEU A N 1
ATOM 544 C CA . LEU A 1 73 ? 18.422 8.037 -8.687 1.00 86.25 73 LEU A CA 1
ATOM 545 C C . LEU A 1 73 ? 17.097 8.687 -8.257 1.00 86.25 73 LEU A C 1
ATOM 547 O O . LEU A 1 73 ? 16.097 7.991 -8.089 1.00 86.25 73 LEU A O 1
ATOM 551 N N . ALA A 1 74 ? 17.058 10.022 -8.172 1.00 89.06 74 ALA A N 1
ATOM 552 C CA . ALA A 1 74 ? 15.823 10.783 -7.976 1.00 89.06 74 ALA A CA 1
ATOM 553 C C . ALA A 1 74 ? 14.748 10.442 -9.024 1.00 89.06 74 ALA A C 1
ATOM 555 O O . ALA A 1 74 ? 13.603 10.166 -8.669 1.00 89.06 74 ALA A O 1
ATOM 556 N N . GLN A 1 75 ? 15.112 10.422 -10.312 1.00 88.38 75 GLN A N 1
ATOM 557 C CA . GLN A 1 75 ? 14.169 10.143 -11.397 1.00 88.38 75 GLN A CA 1
ATOM 558 C C . GLN A 1 75 ? 13.718 8.678 -11.406 1.00 88.38 75 GLN A C 1
ATOM 560 O O . GLN A 1 75 ? 12.533 8.408 -11.602 1.00 88.38 75 GLN A O 1
ATOM 565 N N . VAL A 1 76 ? 14.623 7.738 -11.123 1.00 88.62 76 VAL A N 1
ATOM 566 C CA . VAL A 1 76 ? 14.259 6.326 -10.916 1.00 88.62 76 VAL A CA 1
ATOM 567 C C . VAL A 1 76 ? 13.245 6.210 -9.771 1.00 88.62 76 VAL A C 1
ATOM 569 O O . VAL A 1 76 ? 12.230 5.527 -9.903 1.00 88.62 76 VAL A O 1
ATOM 572 N N . GLY A 1 77 ? 13.458 6.945 -8.676 1.00 90.94 77 GLY A N 1
ATOM 573 C CA . GLY A 1 77 ? 12.526 7.041 -7.554 1.00 90.94 77 GLY A CA 1
ATOM 574 C C . GLY A 1 77 ? 11.142 7.576 -7.940 1.00 90.94 77 GLY A C 1
ATOM 575 O O . GLY A 1 77 ? 10.129 7.040 -7.481 1.00 90.94 77 GLY A O 1
ATOM 576 N N . VAL A 1 78 ? 11.076 8.581 -8.822 1.00 91.44 78 VAL A N 1
ATOM 577 C CA . VAL A 1 78 ? 9.813 9.093 -9.386 1.00 91.44 78 VAL A CA 1
ATOM 578 C C . VAL A 1 78 ? 9.099 8.005 -10.187 1.00 91.44 78 VAL A C 1
ATOM 580 O O . VAL A 1 78 ? 7.914 7.768 -9.962 1.00 91.44 78 VAL A O 1
ATOM 583 N N . ASN A 1 79 ? 9.812 7.291 -11.059 1.00 91.06 79 ASN A N 1
ATOM 584 C CA . ASN A 1 79 ? 9.227 6.244 -11.898 1.00 91.06 79 ASN A CA 1
ATOM 585 C C . ASN A 1 79 ? 8.723 5.049 -11.062 1.00 91.06 79 ASN A C 1
ATOM 587 O O . ASN A 1 79 ? 7.635 4.524 -11.303 1.00 91.06 79 ASN A O 1
ATOM 591 N N . ILE A 1 80 ? 9.469 4.654 -10.025 1.00 93.00 80 ILE A N 1
ATOM 592 C CA . ILE A 1 80 ? 9.050 3.615 -9.071 1.00 93.00 80 ILE A CA 1
ATOM 593 C C . ILE A 1 80 ? 7.816 4.068 -8.281 1.00 93.00 80 ILE A C 1
ATOM 595 O O . ILE A 1 80 ? 6.879 3.288 -8.097 1.00 93.00 80 ILE A O 1
ATOM 599 N N . SER A 1 81 ? 7.782 5.326 -7.839 1.00 94.06 81 SER A N 1
ATOM 600 C CA . SER A 1 81 ? 6.621 5.887 -7.138 1.00 94.06 81 SER A CA 1
ATOM 601 C C . SER A 1 81 ? 5.391 5.958 -8.043 1.00 94.06 81 SER A C 1
ATOM 603 O O . SER A 1 81 ? 4.285 5.663 -7.597 1.00 94.06 81 SER A O 1
ATOM 605 N N . TYR A 1 82 ? 5.582 6.281 -9.322 1.00 93.50 82 TYR A N 1
ATOM 606 C CA . TYR A 1 82 ? 4.526 6.254 -10.327 1.00 93.50 82 TYR A CA 1
ATOM 607 C C . TYR A 1 82 ? 3.983 4.834 -10.540 1.00 93.50 82 TYR A C 1
ATOM 609 O O . TYR A 1 82 ? 2.772 4.621 -10.517 1.00 93.50 82 TYR A O 1
ATOM 617 N N . MET A 1 83 ? 4.864 3.834 -10.637 1.00 93.50 83 MET A N 1
ATOM 618 C CA . MET A 1 83 ? 4.460 2.427 -10.698 1.00 93.50 83 MET A CA 1
ATOM 619 C C . MET A 1 83 ? 3.662 1.998 -9.459 1.00 93.50 83 MET A C 1
ATOM 621 O O . MET A 1 83 ? 2.649 1.310 -9.585 1.00 93.50 83 MET A O 1
ATOM 625 N N . ALA A 1 84 ? 4.088 2.407 -8.260 1.00 96.31 84 ALA A N 1
ATOM 626 C CA . ALA A 1 84 ? 3.348 2.170 -7.019 1.00 96.31 84 ALA A CA 1
ATOM 627 C C . ALA A 1 84 ? 1.950 2.791 -7.062 1.00 96.31 84 ALA A C 1
ATOM 629 O O . ALA A 1 84 ? 0.974 2.112 -6.739 1.00 96.31 84 ALA A O 1
ATOM 630 N N . HIS A 1 85 ? 1.846 4.035 -7.526 1.00 94.88 85 HIS A N 1
ATOM 631 C CA . HIS A 1 85 ? 0.569 4.713 -7.695 1.00 94.88 85 HIS A CA 1
ATOM 632 C C . HIS A 1 85 ? -0.349 3.943 -8.647 1.00 94.88 85 HIS A C 1
ATOM 634 O O . HIS A 1 85 ? -1.473 3.594 -8.283 1.00 94.88 85 HIS A O 1
ATOM 640 N N . ARG A 1 86 ? 0.161 3.581 -9.830 1.00 93.94 86 ARG A N 1
ATOM 641 C CA . ARG A 1 86 ? -0.614 2.882 -10.858 1.00 93.94 86 ARG A CA 1
ATOM 642 C C . ARG A 1 86 ? -1.038 1.483 -10.426 1.00 93.94 86 ARG A C 1
ATOM 644 O O . ARG A 1 86 ? -2.165 1.077 -10.699 1.00 93.94 86 ARG A O 1
ATOM 651 N N . ALA A 1 87 ? -0.183 0.760 -9.704 1.00 95.50 87 ALA A N 1
ATOM 652 C CA . ALA A 1 87 ? -0.536 -0.528 -9.117 1.00 95.50 87 ALA A CA 1
ATOM 653 C C . ALA A 1 87 ? -1.692 -0.389 -8.116 1.00 95.50 87 ALA A C 1
ATOM 655 O O . ALA A 1 87 ? -2.645 -1.166 -8.154 1.00 95.50 87 ALA A O 1
ATOM 656 N N . VAL A 1 88 ? -1.654 0.629 -7.256 1.00 95.81 88 VAL A N 1
ATOM 657 C CA . VAL A 1 88 ? -2.743 0.891 -6.309 1.00 95.81 88 VAL A CA 1
ATOM 658 C C . VAL A 1 88 ? -4.018 1.318 -7.041 1.00 95.81 88 VAL A C 1
ATOM 660 O O . VAL A 1 88 ? -5.093 0.845 -6.688 1.00 95.81 88 VAL A O 1
ATOM 663 N N . ASP A 1 89 ? -3.940 2.104 -8.113 1.00 91.75 89 ASP A N 1
ATOM 664 C CA . ASP A 1 89 ? -5.112 2.403 -8.948 1.00 91.75 89 ASP A CA 1
ATOM 665 C C . ASP A 1 89 ? -5.709 1.150 -9.585 1.00 91.75 89 ASP A C 1
ATOM 667 O O . ASP A 1 89 ? -6.927 0.975 -9.598 1.00 91.75 89 ASP A O 1
ATOM 671 N N . CYS A 1 90 ? -4.870 0.238 -10.073 1.00 93.06 90 CYS A N 1
ATOM 672 C CA . CYS A 1 90 ? -5.340 -1.041 -10.595 1.00 93.06 90 CYS A CA 1
ATOM 673 C C . CYS A 1 90 ? -6.025 -1.880 -9.505 1.00 93.06 90 CYS A C 1
ATOM 675 O O . CYS A 1 90 ? -7.006 -2.565 -9.793 1.00 93.06 90 CYS A O 1
ATOM 677 N N . LEU A 1 91 ? -5.557 -1.808 -8.256 1.00 93.44 91 LEU A N 1
ATOM 678 C CA . LEU A 1 91 ? -6.204 -2.446 -7.107 1.00 93.44 91 LEU A CA 1
ATOM 679 C C . LEU A 1 91 ? -7.597 -1.852 -6.833 1.00 93.44 91 LEU A C 1
ATOM 681 O O . LEU A 1 91 ? -8.567 -2.600 -6.706 1.00 93.44 91 LEU A O 1
ATOM 685 N N . TRP A 1 92 ? -7.721 -0.521 -6.801 1.00 92.12 92 TRP A N 1
ATOM 686 C CA . TRP A 1 92 ? -9.008 0.162 -6.603 1.00 92.12 92 TRP A CA 1
ATOM 687 C C . TRP A 1 92 ? -10.004 -0.110 -7.738 1.00 92.12 92 TRP A C 1
ATOM 689 O O . TRP A 1 92 ? -11.194 -0.273 -7.476 1.00 92.12 92 TRP A O 1
ATOM 699 N N . ASN A 1 93 ? -9.520 -0.236 -8.975 1.00 88.56 93 ASN A N 1
ATOM 700 C CA . ASN A 1 93 ? -10.340 -0.517 -10.157 1.00 88.56 93 ASN A CA 1
ATOM 701 C C . ASN A 1 93 ? -10.628 -2.017 -10.382 1.00 88.56 93 ASN A C 1
ATOM 703 O O . ASN A 1 93 ? -11.260 -2.382 -11.374 1.00 88.56 93 ASN A O 1
ATOM 707 N N . GLY A 1 94 ? -10.159 -2.912 -9.502 1.00 87.12 94 GLY A N 1
ATOM 708 C CA . GLY A 1 94 ? -10.372 -4.361 -9.635 1.00 87.12 94 GLY A CA 1
ATOM 709 C C . GLY A 1 94 ? -9.639 -5.003 -10.822 1.00 87.12 94 GLY A C 1
ATOM 710 O O . GLY A 1 94 ? -10.047 -6.053 -11.321 1.00 87.12 94 GLY A O 1
ATOM 711 N N . VAL A 1 95 ? -8.572 -4.355 -11.293 1.00 88.69 95 VAL A N 1
ATOM 712 C CA . VAL A 1 95 ? -7.660 -4.834 -12.344 1.00 88.69 95 VAL A CA 1
ATOM 713 C C . VAL A 1 95 ? -6.499 -5.638 -11.739 1.00 88.69 95 VAL A C 1
ATOM 715 O O . VAL A 1 95 ? -5.933 -6.501 -12.407 1.00 88.69 95 VAL A O 1
ATOM 718 N N . ILE A 1 96 ? -6.188 -5.418 -10.458 1.00 87.38 96 ILE A N 1
ATOM 719 C CA . ILE A 1 96 ? -5.405 -6.345 -9.631 1.00 87.38 96 ILE A CA 1
ATOM 720 C C . ILE A 1 96 ? -6.368 -7.186 -8.794 1.00 87.38 96 ILE A C 1
ATOM 722 O O . ILE A 1 96 ? -7.256 -6.650 -8.133 1.00 87.38 96 ILE A O 1
ATOM 726 N N . ILE A 1 97 ? -6.171 -8.503 -8.806 1.00 86.38 97 ILE A N 1
ATOM 727 C CA . ILE A 1 97 ? -6.955 -9.464 -8.016 1.00 86.38 97 ILE A CA 1
ATOM 728 C C . ILE A 1 97 ? -6.049 -10.275 -7.085 1.00 86.38 97 ILE A C 1
ATOM 730 O O . ILE A 1 97 ? -4.829 -10.273 -7.226 1.00 86.38 97 ILE A O 1
ATOM 734 N N . GLY A 1 98 ? -6.637 -11.021 -6.152 1.00 83.12 98 GLY A N 1
ATOM 735 C CA . GLY A 1 98 ? -5.889 -11.898 -5.249 1.00 83.12 98 GLY A CA 1
ATOM 736 C C . GLY A 1 98 ? -5.679 -11.261 -3.883 1.00 83.12 98 GLY A C 1
ATOM 737 O O . GLY A 1 98 ? -6.661 -11.021 -3.192 1.00 83.12 98 GLY A O 1
ATOM 738 N N . GLU A 1 99 ? -4.423 -11.029 -3.489 1.00 86.94 99 GLU A N 1
ATOM 739 C CA . GLU A 1 99 ? -4.041 -10.631 -2.126 1.00 86.94 99 GLU A CA 1
ATOM 740 C C . GLU A 1 99 ? -3.552 -9.170 -2.062 1.00 86.94 99 GLU A C 1
ATOM 742 O O . GLU A 1 99 ? -2.363 -8.909 -2.261 1.00 86.94 99 GLU A O 1
ATOM 747 N N . PRO A 1 100 ? -4.425 -8.196 -1.737 1.00 92.88 100 PRO A N 1
ATOM 748 C CA . PRO A 1 100 ? -4.040 -6.790 -1.579 1.00 92.88 100 PRO A CA 1
ATOM 749 C C . PRO A 1 100 ? -2.931 -6.584 -0.540 1.00 92.88 100 PRO A C 1
ATOM 751 O O . PRO A 1 100 ? -2.072 -5.717 -0.698 1.00 92.88 100 PRO A O 1
ATOM 754 N N . LEU A 1 101 ? -2.920 -7.415 0.509 1.00 95.81 101 LEU A N 1
ATOM 755 C CA . LEU A 1 101 ? -1.903 -7.386 1.557 1.00 95.81 101 LEU A CA 1
ATOM 756 C C . LEU A 1 101 ? -0.500 -7.685 1.008 1.00 95.81 101 LEU A C 1
ATOM 758 O O . LEU A 1 101 ? 0.478 -7.094 1.463 1.00 95.81 101 LEU A O 1
ATOM 762 N N . ARG A 1 102 ? -0.385 -8.551 -0.009 1.00 96.38 102 ARG A N 1
ATOM 763 C CA . ARG A 1 102 ? 0.896 -8.820 -0.672 1.00 96.38 102 ARG A CA 1
ATOM 764 C C . ARG A 1 102 ? 1.438 -7.560 -1.340 1.00 96.38 102 ARG A C 1
ATOM 766 O O . ARG A 1 102 ? 2.617 -7.255 -1.170 1.00 96.38 102 ARG A O 1
ATOM 773 N N . LEU A 1 103 ? 0.590 -6.819 -2.058 1.00 97.19 103 LEU A N 1
ATOM 774 C CA . LEU A 1 103 ? 0.985 -5.546 -2.662 1.00 97.19 103 LEU A CA 1
ATOM 775 C C . LEU A 1 103 ? 1.411 -4.541 -1.584 1.00 97.19 103 LEU A C 1
ATOM 777 O O . LEU A 1 103 ? 2.473 -3.940 -1.714 1.00 97.19 103 LEU A O 1
ATOM 781 N N . LEU A 1 104 ? 0.650 -4.411 -0.492 1.00 98.12 104 LEU A N 1
ATOM 782 C CA . LEU A 1 104 ? 1.015 -3.533 0.625 1.00 98.12 104 LEU A CA 1
ATOM 783 C C . LEU A 1 104 ? 2.393 -3.887 1.215 1.00 98.12 104 LEU A C 1
ATOM 785 O O . LEU A 1 104 ? 3.226 -3.004 1.417 1.00 98.12 104 LEU A O 1
ATOM 789 N N . ASN A 1 105 ? 2.661 -5.174 1.447 1.00 98.06 105 ASN A N 1
ATOM 790 C CA . ASN A 1 105 ? 3.949 -5.643 1.960 1.00 98.06 105 ASN A CA 1
ATOM 791 C C . ASN A 1 105 ? 5.103 -5.317 1.005 1.00 98.06 105 ASN A C 1
ATOM 793 O O . ASN A 1 105 ? 6.148 -4.843 1.448 1.00 98.06 105 ASN A O 1
ATOM 797 N N . LEU A 1 106 ? 4.894 -5.497 -0.300 1.00 97.88 106 LEU A N 1
ATOM 798 C CA . LEU A 1 106 ? 5.870 -5.124 -1.321 1.00 97.88 106 LEU A CA 1
ATOM 799 C C . LEU A 1 106 ? 6.147 -3.617 -1.328 1.00 97.88 106 LEU A C 1
ATOM 801 O O . LEU A 1 106 ? 7.309 -3.213 -1.363 1.00 97.88 106 LEU A O 1
ATOM 805 N N . LEU A 1 107 ? 5.110 -2.783 -1.224 1.00 98.12 107 LEU A N 1
ATOM 806 C CA . LEU A 1 107 ? 5.268 -1.330 -1.131 1.00 98.12 107 LEU A CA 1
ATOM 807 C C . LEU A 1 107 ? 6.043 -0.917 0.129 1.00 98.12 107 LEU A C 1
ATOM 809 O O . LEU A 1 107 ? 6.906 -0.043 0.051 1.00 98.12 107 LEU A O 1
ATOM 813 N N . TYR A 1 108 ? 5.813 -1.572 1.272 1.00 98.38 108 TYR A N 1
ATOM 814 C CA . TYR A 1 108 ? 6.621 -1.347 2.474 1.00 98.38 108 TYR A CA 1
ATOM 815 C C . TYR A 1 108 ? 8.087 -1.735 2.283 1.00 98.38 108 TYR A C 1
ATOM 817 O O . TYR A 1 108 ? 8.969 -1.009 2.742 1.00 98.38 108 TYR A O 1
ATOM 825 N N . SER A 1 109 ? 8.368 -2.851 1.608 1.00 97.88 109 SER A N 1
ATOM 826 C CA . SER A 1 109 ? 9.741 -3.260 1.299 1.00 97.88 109 SER A CA 1
ATOM 827 C C . SER A 1 109 ? 10.438 -2.247 0.391 1.00 97.88 109 SER A C 1
ATOM 829 O O . SER A 1 109 ? 11.567 -1.853 0.679 1.00 97.88 109 SER A O 1
ATOM 831 N N . VAL A 1 110 ? 9.753 -1.756 -0.647 1.00 97.19 110 VAL A N 1
ATOM 832 C CA . VAL A 1 110 ? 10.267 -0.691 -1.525 1.00 97.19 110 VAL A CA 1
ATOM 833 C C . VAL A 1 110 ? 10.539 0.584 -0.730 1.00 97.19 110 VAL A C 1
ATOM 835 O O . VAL A 1 110 ? 11.624 1.145 -0.845 1.00 97.19 110 VAL A O 1
ATOM 838 N N . TYR A 1 111 ? 9.610 1.010 0.131 1.00 97.06 111 TYR A N 1
ATOM 839 C CA . TYR A 1 111 ? 9.805 2.177 0.995 1.00 97.06 111 TYR A CA 1
ATOM 840 C C . TYR A 1 111 ? 11.005 1.999 1.931 1.00 97.06 111 TYR A C 1
ATOM 842 O O . TYR A 1 111 ? 11.823 2.905 2.092 1.00 97.06 111 TYR A O 1
ATOM 850 N N . SER A 1 112 ? 11.152 0.820 2.539 1.00 96.38 112 SER A N 1
ATOM 851 C CA . SER A 1 112 ? 12.274 0.531 3.433 1.00 96.38 112 SER A CA 1
ATOM 852 C C . SER A 1 112 ? 13.622 0.651 2.724 1.00 96.38 112 SER A C 1
ATOM 854 O O . SER A 1 112 ? 14.590 1.067 3.357 1.00 96.38 112 SER A O 1
ATOM 856 N N . ILE A 1 113 ? 13.696 0.303 1.440 1.00 95.19 113 ILE A N 1
ATOM 857 C CA . ILE A 1 113 ? 14.906 0.480 0.636 1.00 95.19 113 ILE A CA 1
ATOM 858 C C . ILE A 1 113 ? 15.080 1.952 0.245 1.00 95.19 113 ILE A C 1
ATOM 860 O O . ILE A 1 113 ? 16.150 2.524 0.451 1.00 95.19 113 ILE A O 1
ATOM 864 N N . ALA A 1 114 ? 14.026 2.589 -0.269 1.00 94.62 114 ALA A N 1
ATOM 865 C CA . ALA A 1 114 ? 14.059 3.979 -0.724 1.00 94.62 114 ALA A CA 1
ATOM 866 C C . ALA A 1 114 ? 14.409 4.966 0.402 1.00 94.62 114 ALA A C 1
ATOM 868 O O . ALA A 1 114 ? 15.068 5.969 0.165 1.00 94.62 114 ALA A O 1
ATOM 869 N N . SER A 1 115 ? 14.026 4.661 1.642 1.00 94.56 115 SER A N 1
ATOM 870 C CA . SER A 1 115 ? 14.298 5.501 2.817 1.00 94.56 115 SER A CA 1
ATOM 871 C C . SER A 1 115 ? 15.724 5.391 3.377 1.00 94.56 115 SER A C 1
ATOM 873 O O . SER A 1 115 ? 16.071 6.099 4.328 1.00 94.56 115 SER A O 1
ATOM 875 N N . ARG A 1 116 ? 16.578 4.518 2.821 1.00 94.25 116 ARG A N 1
ATOM 876 C CA . ARG A 1 116 ? 17.975 4.377 3.261 1.00 94.25 116 ARG A CA 1
ATOM 877 C C . ARG A 1 116 ? 18.776 5.651 2.993 1.00 94.25 116 ARG A C 1
ATOM 879 O O . ARG A 1 116 ? 18.530 6.387 2.045 1.00 94.25 116 ARG A O 1
ATOM 886 N N . LYS A 1 117 ? 19.817 5.879 3.803 1.00 89.62 117 LYS A N 1
ATOM 887 C CA . LYS A 1 117 ? 20.699 7.062 3.701 1.00 89.62 117 LYS A CA 1
ATOM 888 C C . LYS A 1 117 ? 21.407 7.196 2.348 1.00 89.62 117 LYS A C 1
ATOM 890 O O . LYS A 1 117 ? 21.831 8.297 2.012 1.00 89.62 117 LYS A O 1
ATOM 895 N N . GLU A 1 118 ? 21.565 6.095 1.632 1.00 89.06 118 GLU A N 1
ATOM 896 C CA . GLU A 1 118 ? 22.183 6.016 0.306 1.00 89.06 118 GLU A CA 1
ATOM 897 C C . GLU A 1 118 ? 21.230 6.524 -0.788 1.00 89.06 118 GLU A C 1
ATOM 899 O O . GLU A 1 118 ? 21.674 7.043 -1.803 1.00 89.06 118 GLU A O 1
ATOM 904 N N . ASN A 1 119 ? 19.919 6.472 -0.525 1.00 90.06 119 ASN A N 1
ATOM 905 C CA . ASN A 1 119 ? 18.844 6.775 -1.467 1.00 90.06 119 ASN A CA 1
ATOM 906 C C . ASN A 1 119 ? 18.151 8.119 -1.175 1.00 90.06 119 ASN A C 1
ATOM 908 O O . ASN A 1 119 ? 17.004 8.330 -1.554 1.00 90.06 119 ASN A O 1
ATOM 912 N N . LYS A 1 120 ? 18.843 9.056 -0.511 1.00 88.94 120 LYS A N 1
ATOM 913 C CA . LYS A 1 120 ? 18.286 10.354 -0.062 1.00 88.94 120 LYS A CA 1
ATOM 914 C C . LYS A 1 120 ? 17.708 11.234 -1.171 1.00 88.94 120 LYS A C 1
ATOM 916 O O . LYS A 1 120 ? 16.957 12.155 -0.871 1.00 88.94 120 LYS A O 1
ATOM 921 N N . GLU A 1 121 ? 18.093 10.991 -2.418 1.00 89.50 121 GLU A N 1
ATOM 922 C CA . GLU A 1 121 ? 17.575 11.716 -3.580 1.00 89.50 121 GLU A CA 1
ATOM 923 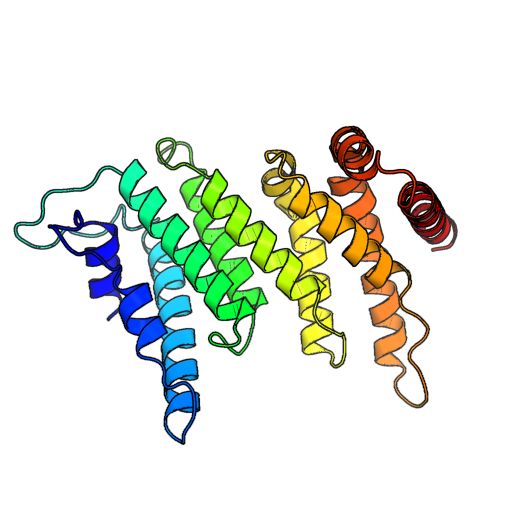C C . GLU A 1 121 ? 16.143 11.296 -3.951 1.00 89.50 121 GLU A C 1
ATOM 925 O O . GLU A 1 121 ? 15.459 12.016 -4.679 1.00 89.50 121 GLU A O 1
ATOM 930 N N . ILE A 1 122 ? 15.676 10.141 -3.462 1.00 91.94 122 ILE A N 1
ATOM 931 C CA . ILE A 1 122 ? 14.328 9.641 -3.723 1.00 91.94 122 ILE A CA 1
ATOM 932 C C . ILE A 1 122 ? 13.328 10.391 -2.843 1.00 91.94 122 ILE A C 1
ATOM 934 O O . ILE A 1 122 ? 13.370 10.317 -1.615 1.00 91.94 122 ILE A O 1
ATOM 938 N N . ASN A 1 123 ? 12.373 11.067 -3.483 1.00 92.62 123 ASN A N 1
ATOM 939 C CA . ASN A 1 123 ? 11.223 11.626 -2.785 1.00 92.62 123 ASN A CA 1
ATOM 940 C C . ASN A 1 123 ? 10.264 10.495 -2.364 1.00 92.62 123 ASN A C 1
ATOM 942 O O . ASN A 1 123 ? 9.771 9.736 -3.198 1.00 92.62 123 ASN A O 1
ATOM 946 N N . LEU A 1 124 ? 9.984 10.406 -1.063 1.00 95.62 124 LEU A N 1
ATOM 947 C CA . LEU A 1 124 ? 9.138 9.370 -0.473 1.00 95.62 124 LEU A CA 1
ATOM 948 C C . LEU A 1 124 ? 7.646 9.731 -0.426 1.00 95.62 124 LEU A C 1
ATOM 950 O O . LEU A 1 124 ? 6.838 8.851 -0.136 1.00 95.62 124 LEU A O 1
ATOM 954 N N . ASP A 1 125 ? 7.247 10.970 -0.708 1.00 95.00 125 ASP A N 1
ATOM 955 C CA . ASP A 1 125 ? 5.869 11.451 -0.524 1.00 95.00 125 ASP A CA 1
ATOM 956 C C . ASP A 1 125 ? 4.879 10.697 -1.420 1.00 95.00 125 ASP A C 1
ATOM 958 O O . ASP A 1 125 ? 3.846 10.205 -0.961 1.00 95.00 125 ASP A O 1
ATOM 962 N N . SER A 1 126 ? 5.225 10.521 -2.699 1.00 93.81 126 SER A N 1
ATOM 963 C CA . SER A 1 126 ? 4.378 9.807 -3.668 1.00 93.81 126 SER A CA 1
ATOM 964 C C . SER A 1 126 ? 4.249 8.315 -3.337 1.00 93.81 126 SER A C 1
ATOM 966 O O . SER A 1 126 ? 3.167 7.727 -3.448 1.00 93.81 126 SER A O 1
ATOM 968 N N . LEU A 1 127 ? 5.337 7.702 -2.864 1.00 96.56 127 LEU A N 1
ATOM 969 C CA . LEU A 1 127 ? 5.328 6.317 -2.401 1.00 96.56 127 LEU A CA 1
ATOM 970 C C . LEU A 1 127 ? 4.510 6.164 -1.108 1.00 96.56 127 LEU A C 1
ATOM 972 O O . LEU A 1 127 ? 3.710 5.236 -0.992 1.00 96.56 127 LEU A O 1
ATOM 976 N N . THR A 1 128 ? 4.646 7.108 -0.174 1.00 97.75 128 THR A N 1
ATOM 977 C CA . THR A 1 128 ? 3.864 7.176 1.071 1.00 97.75 128 THR A CA 1
ATOM 978 C C . THR A 1 128 ? 2.375 7.296 0.771 1.00 97.75 128 THR A C 1
ATOM 980 O O . THR A 1 128 ? 1.578 6.539 1.319 1.00 97.75 128 THR A O 1
ATOM 983 N N . SER A 1 129 ? 1.993 8.180 -0.154 1.00 96.94 129 SER A N 1
ATOM 984 C CA . SER A 1 129 ? 0.608 8.340 -0.609 1.00 96.94 129 SER A CA 1
ATOM 985 C C . SER A 1 129 ? 0.048 7.047 -1.219 1.00 96.94 129 SER A C 1
ATOM 987 O O . SER A 1 129 ? -1.080 6.645 -0.923 1.00 96.94 129 SER A O 1
ATOM 989 N N . SER A 1 130 ? 0.857 6.322 -1.996 1.00 97.94 130 SER A N 1
ATOM 990 C CA . SER A 1 130 ? 0.470 5.020 -2.560 1.00 97.94 130 SER A CA 1
ATOM 991 C C . SER A 1 130 ? 0.244 3.965 -1.467 1.00 97.94 130 SER A C 1
ATOM 993 O O . SER A 1 130 ? -0.772 3.268 -1.479 1.00 97.94 130 SER A O 1
ATOM 995 N N . ILE A 1 131 ? 1.128 3.898 -0.464 1.00 98.50 131 ILE A N 1
ATOM 996 C CA . ILE A 1 131 ? 0.965 3.031 0.717 1.00 98.50 131 ILE A CA 1
ATOM 997 C C . ILE A 1 131 ? -0.313 3.392 1.482 1.00 98.50 131 ILE A C 1
ATOM 999 O O . ILE A 1 131 ? -1.112 2.510 1.790 1.00 98.50 131 ILE A O 1
ATOM 1003 N N . MET A 1 132 ? -0.543 4.681 1.743 1.00 98.06 132 MET A N 1
ATOM 1004 C CA . MET A 1 132 ? -1.743 5.190 2.410 1.00 98.06 132 MET A CA 1
ATOM 1005 C C . MET A 1 132 ? -3.024 4.757 1.687 1.00 98.06 132 MET A C 1
ATOM 1007 O O . MET A 1 132 ? -3.925 4.199 2.313 1.00 98.06 132 MET A O 1
ATOM 1011 N N . ARG A 1 133 ? -3.092 4.932 0.361 1.00 97.31 133 ARG A N 1
ATOM 1012 C CA . ARG A 1 133 ? -4.232 4.485 -0.460 1.00 97.31 133 ARG A CA 1
ATOM 1013 C C . ARG A 1 133 ? -4.424 2.969 -0.424 1.00 97.31 133 ARG A C 1
ATOM 1015 O O . ARG A 1 133 ? -5.564 2.511 -0.417 1.00 97.31 133 ARG A O 1
ATOM 1022 N N . CYS A 1 134 ? -3.342 2.192 -0.397 1.00 98.06 134 CYS A N 1
ATOM 1023 C CA . CYS A 1 134 ? -3.408 0.733 -0.303 1.00 98.06 134 CYS A CA 1
ATOM 1024 C C . CYS A 1 134 ? -3.932 0.273 1.069 1.00 98.06 134 CYS A C 1
ATOM 1026 O O . CYS A 1 134 ? -4.808 -0.587 1.135 1.00 98.06 134 CYS A O 1
ATOM 1028 N N . VAL A 1 135 ? -3.484 0.905 2.160 1.00 98.31 135 VAL A N 1
ATOM 1029 C CA . VAL A 1 135 ? -4.019 0.665 3.512 1.00 98.31 135 VAL A CA 1
ATOM 1030 C C . VAL A 1 135 ? -5.518 0.956 3.561 1.00 98.31 135 VAL A C 1
ATOM 1032 O O . VAL A 1 135 ? -6.289 0.094 3.979 1.00 98.31 135 VAL A O 1
ATOM 1035 N N . LEU A 1 136 ? -5.952 2.132 3.093 1.00 96.25 136 LEU A N 1
ATOM 1036 C CA . LEU A 1 136 ? -7.377 2.484 3.082 1.00 96.25 136 LEU A CA 1
ATOM 1037 C C . LEU A 1 136 ? -8.204 1.503 2.245 1.00 96.25 136 LEU A C 1
ATOM 1039 O O . LEU A 1 136 ? -9.317 1.160 2.638 1.00 96.25 136 LEU A O 1
ATOM 1043 N N . TYR A 1 137 ? -7.662 1.014 1.124 1.00 94.94 137 TYR A N 1
ATOM 1044 C CA . TYR A 1 137 ? -8.331 -0.004 0.318 1.00 94.94 137 TYR A CA 1
ATOM 1045 C C . TYR A 1 137 ? -8.630 -1.254 1.148 1.00 94.94 137 TYR A C 1
ATOM 1047 O O . TYR A 1 137 ? -9.788 -1.669 1.208 1.00 94.94 137 TYR A O 1
ATOM 1055 N N . ILE A 1 138 ? -7.617 -1.811 1.822 1.00 95.75 138 ILE A N 1
ATOM 1056 C CA . ILE A 1 138 ? -7.753 -3.037 2.622 1.00 95.75 138 ILE A CA 1
ATOM 1057 C C . ILE A 1 138 ? -8.752 -2.830 3.759 1.00 95.75 138 ILE A C 1
ATOM 1059 O O . ILE A 1 138 ? -9.681 -3.619 3.904 1.00 95.75 138 ILE A O 1
ATOM 1063 N N . LEU A 1 139 ? -8.607 -1.740 4.515 1.00 95.00 139 LEU A N 1
ATOM 1064 C CA . LEU A 1 139 ? -9.474 -1.437 5.658 1.00 95.00 139 LEU A CA 1
ATOM 1065 C C . LEU A 1 139 ? -10.923 -1.120 5.255 1.00 95.00 139 LEU A C 1
ATOM 1067 O O . LEU A 1 139 ? -11.821 -1.217 6.084 1.00 95.00 139 LEU A O 1
ATOM 1071 N N . SER A 1 140 ? -11.165 -0.748 3.996 1.00 91.44 140 SER A N 1
ATOM 1072 C CA . SER A 1 140 ? -12.512 -0.493 3.471 1.00 91.44 140 SER A CA 1
ATOM 1073 C C . SER A 1 140 ? -13.253 -1.747 2.997 1.00 91.44 140 SER 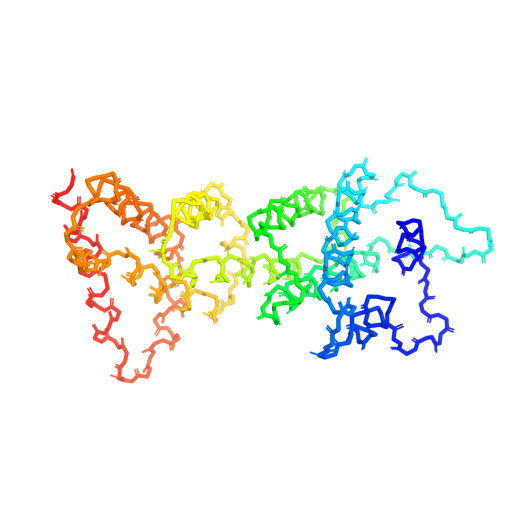A C 1
ATOM 1075 O O . SER A 1 140 ? -14.401 -1.635 2.564 1.00 91.44 140 SER A O 1
ATOM 1077 N N . ARG A 1 141 ? -12.608 -2.923 2.973 1.00 88.06 141 ARG A N 1
ATOM 1078 C CA . ARG A 1 141 ? -13.250 -4.150 2.483 1.00 88.06 141 ARG A CA 1
ATOM 1079 C C . ARG A 1 141 ? -14.239 -4.692 3.523 1.00 88.06 141 ARG A C 1
ATOM 1081 O O . ARG A 1 141 ? -13.902 -4.724 4.705 1.00 88.06 141 ARG A O 1
ATOM 1088 N N . PRO A 1 142 ? -15.439 -5.138 3.105 1.00 84.62 142 PRO A N 1
ATOM 1089 C CA . PRO A 1 142 ? -16.360 -5.807 4.015 1.00 84.62 142 PRO A CA 1
ATOM 1090 C C . PRO A 1 142 ? -15.731 -7.114 4.508 1.00 84.62 142 PRO A C 1
ATOM 1092 O O . PRO A 1 142 ? -15.198 -7.883 3.712 1.00 84.62 142 PRO A O 1
ATOM 1095 N N . ILE A 1 143 ? -15.784 -7.360 5.816 1.00 86.81 143 ILE A N 1
ATOM 1096 C CA . ILE A 1 143 ? -15.257 -8.590 6.416 1.00 86.81 143 ILE A CA 1
ATOM 1097 C C . ILE A 1 143 ? -16.308 -9.692 6.243 1.00 86.81 143 ILE A C 1
ATOM 1099 O O . ILE A 1 143 ? -17.161 -9.890 7.101 1.00 86.81 143 ILE A O 1
ATOM 1103 N N . ASP A 1 144 ? -16.266 -10.375 5.102 1.00 82.81 144 ASP A N 1
ATOM 1104 C CA . ASP A 1 144 ? -17.196 -11.451 4.728 1.00 82.81 144 ASP A CA 1
ATOM 1105 C C . ASP A 1 144 ? -16.573 -12.857 4.821 1.00 82.81 144 ASP A C 1
ATOM 1107 O O . ASP A 1 144 ? -17.273 -13.864 4.720 1.00 82.81 144 ASP A O 1
ATOM 1111 N N . ASN A 1 145 ? -15.256 -12.944 5.034 1.00 84.94 145 ASN A N 1
ATOM 1112 C CA . ASN A 1 145 ? -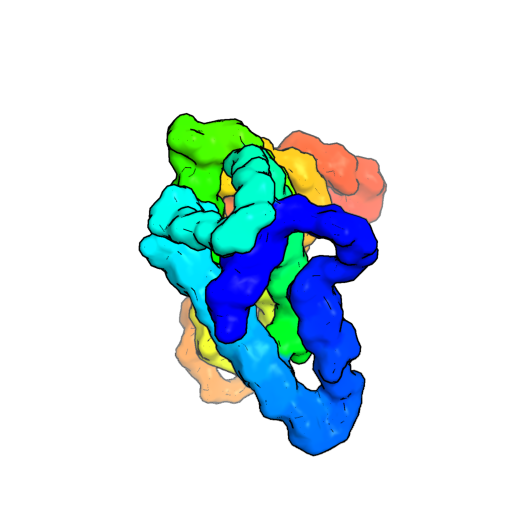14.531 -14.198 5.196 1.00 84.94 145 ASN A CA 1
ATOM 1113 C C . ASN A 1 145 ? -13.241 -14.030 6.023 1.00 84.94 145 ASN A C 1
ATOM 1115 O O . ASN A 1 145 ? -12.723 -12.924 6.197 1.00 84.94 145 ASN A O 1
ATOM 1119 N N . VAL A 1 146 ? -12.690 -15.157 6.488 1.00 87.31 146 VAL A N 1
ATOM 1120 C CA . VAL A 1 146 ? -11.493 -15.199 7.352 1.00 87.31 146 VAL A CA 1
ATOM 1121 C C . VAL A 1 146 ? -10.255 -14.604 6.671 1.00 87.31 146 VAL A C 1
ATOM 1123 O O . VAL A 1 146 ? -9.463 -13.938 7.329 1.00 87.31 146 VAL A O 1
ATOM 1126 N N . GLN A 1 147 ? -10.082 -14.777 5.358 1.00 88.44 147 GLN A N 1
ATOM 1127 C CA . GLN A 1 147 ? -8.912 -14.241 4.650 1.00 88.44 147 GLN A CA 1
ATOM 1128 C C . GLN A 1 147 ? -8.927 -12.707 4.612 1.00 88.44 147 GLN A C 1
ATOM 1130 O O . GLN A 1 147 ? -7.896 -12.062 4.825 1.00 88.44 147 GLN A O 1
ATOM 1135 N N . VAL A 1 148 ? -10.100 -12.111 4.376 1.00 88.38 148 VAL A N 1
ATOM 1136 C 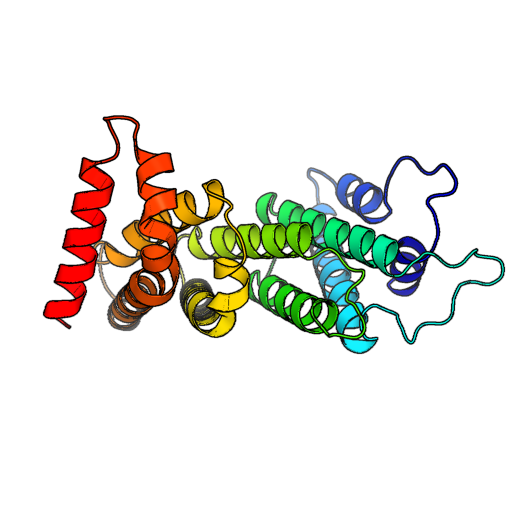CA . VAL A 1 148 ? -10.281 -10.653 4.429 1.00 88.38 148 VAL A CA 1
ATOM 1137 C C . VAL A 1 148 ? -10.080 -10.150 5.854 1.00 88.38 148 VAL A C 1
ATOM 1139 O O . VAL A 1 148 ? -9.375 -9.163 6.054 1.00 88.38 148 VAL A O 1
ATOM 1142 N N . GLN A 1 149 ? -10.609 -10.864 6.847 1.00 89.31 149 GLN A N 1
ATOM 1143 C CA . GLN A 1 149 ? -10.415 -10.534 8.257 1.00 89.31 149 GLN A CA 1
ATOM 1144 C C . GLN A 1 149 ? -8.935 -10.495 8.657 1.00 89.31 149 GLN A C 1
ATOM 1146 O O . GLN A 1 149 ? -8.481 -9.508 9.234 1.00 89.31 149 GLN A O 1
ATOM 1151 N N . MET A 1 150 ? -8.172 -11.535 8.310 1.00 91.94 150 MET A N 1
ATOM 1152 C CA . MET A 1 150 ? -6.731 -11.588 8.565 1.00 91.94 150 MET A CA 1
ATOM 1153 C C . MET A 1 150 ? -5.995 -10.459 7.843 1.00 91.94 150 MET A C 1
ATOM 1155 O O . MET A 1 150 ? -5.166 -9.784 8.445 1.00 91.94 150 MET A O 1
ATOM 1159 N N . SER A 1 151 ? -6.372 -10.169 6.594 1.00 93.94 151 SER A N 1
ATOM 1160 C CA . SER A 1 151 ? -5.788 -9.058 5.834 1.00 93.94 151 SER A CA 1
ATOM 1161 C C . SER A 1 151 ? -6.025 -7.697 6.500 1.00 93.94 151 SER A C 1
ATOM 1163 O O . SER A 1 151 ? -5.127 -6.855 6.510 1.00 93.94 151 SER A O 1
ATOM 1165 N N . VAL A 1 152 ? -7.211 -7.473 7.076 1.00 94.38 152 VAL A N 1
ATOM 1166 C CA . VAL A 1 152 ? -7.533 -6.253 7.835 1.00 94.38 152 VAL A CA 1
ATOM 1167 C C . VAL A 1 152 ? -6.717 -6.180 9.126 1.00 94.38 152 VAL A C 1
ATOM 1169 O O . VAL A 1 152 ? -6.130 -5.135 9.405 1.00 94.38 152 VAL A O 1
ATOM 1172 N N . LEU A 1 153 ? -6.627 -7.273 9.889 1.00 94.50 153 LEU A N 1
ATOM 1173 C CA . LEU A 1 153 ? -5.823 -7.337 11.117 1.00 94.50 153 LEU A CA 1
ATOM 1174 C C . LEU A 1 153 ? -4.342 -7.048 10.846 1.00 94.50 153 LEU A C 1
ATOM 1176 O O . LEU A 1 153 ? -3.733 -6.225 11.535 1.00 94.50 153 LEU A O 1
ATOM 1180 N N . ASP A 1 154 ? -3.784 -7.663 9.806 1.00 96.44 154 ASP A N 1
ATOM 1181 C CA . ASP A 1 154 ? -2.399 -7.450 9.394 1.00 96.44 154 ASP A CA 1
ATOM 1182 C C . ASP A 1 154 ? -2.172 -6.012 8.921 1.00 96.44 154 ASP A C 1
ATOM 1184 O O . ASP A 1 154 ? -1.168 -5.395 9.284 1.00 96.44 154 ASP A O 1
ATOM 1188 N N . ALA A 1 155 ? -3.121 -5.428 8.180 1.00 97.56 155 ALA A N 1
ATOM 1189 C CA . ALA A 1 155 ? -3.053 -4.027 7.777 1.00 97.56 155 ALA A CA 1
ATOM 1190 C C . ALA A 1 155 ? -3.074 -3.081 8.991 1.00 97.56 155 ALA A C 1
ATOM 1192 O O . ALA A 1 155 ? -2.194 -2.225 9.097 1.00 97.56 155 ALA A O 1
ATOM 1193 N N . LEU A 1 156 ? -3.996 -3.260 9.944 1.00 96.81 156 LEU A N 1
ATOM 1194 C CA . LEU A 1 156 ? -4.052 -2.461 11.179 1.00 96.81 156 LEU A CA 1
ATOM 1195 C C . LEU A 1 156 ? -2.752 -2.580 11.990 1.00 96.81 156 LEU A C 1
ATOM 1197 O O . LEU A 1 156 ? -2.163 -1.574 12.390 1.00 96.81 156 LEU A O 1
ATOM 1201 N N . SER A 1 157 ? -2.258 -3.806 12.176 1.00 96.62 157 SER A N 1
ATOM 1202 C CA . SER A 1 157 ? -0.982 -4.071 12.848 1.00 96.62 157 SER A CA 1
ATOM 1203 C C . SER A 1 157 ? 0.192 -3.407 12.118 1.00 96.62 157 SER A C 1
ATOM 1205 O O . SER A 1 157 ? 1.074 -2.798 12.735 1.00 96.62 157 SER A O 1
ATOM 1207 N N . SER A 1 158 ? 0.192 -3.442 10.783 1.00 97.62 158 SER A N 1
ATOM 1208 C CA . SER A 1 158 ? 1.221 -2.798 9.966 1.00 97.62 158 SER A CA 1
ATOM 1209 C C . SER A 1 158 ? 1.227 -1.273 10.114 1.00 97.62 158 SER A C 1
ATOM 1211 O O . SER A 1 158 ? 2.306 -0.681 10.165 1.00 97.62 158 SER A O 1
ATOM 1213 N N . VAL A 1 159 ? 0.055 -0.643 10.265 1.00 97.56 159 VAL A N 1
ATOM 1214 C CA . VAL A 1 159 ? -0.077 0.805 10.491 1.00 97.56 159 VAL A CA 1
ATOM 1215 C C . VAL A 1 159 ? 0.553 1.216 11.820 1.00 97.56 159 VAL A C 1
ATOM 1217 O O . VAL A 1 159 ? 1.287 2.202 11.863 1.00 97.56 159 VAL A O 1
ATOM 1220 N N . VAL A 1 160 ? 0.343 0.436 12.884 1.00 96.94 160 VAL A N 1
ATOM 1221 C CA . VAL A 1 160 ? 0.961 0.685 14.198 1.00 96.94 160 VAL A CA 1
ATOM 1222 C C . VAL A 1 160 ? 2.472 0.445 14.151 1.00 96.94 160 VAL A C 1
ATOM 1224 O O . VAL A 1 160 ? 3.263 1.321 14.506 1.00 96.94 160 VAL A O 1
ATOM 1227 N N . THR A 1 161 ? 2.899 -0.725 13.672 1.00 97.31 161 THR A N 1
ATOM 1228 C CA . THR A 1 161 ? 4.323 -1.115 13.661 1.00 97.31 161 THR A CA 1
ATOM 1229 C C . THR A 1 161 ? 5.172 -0.226 12.753 1.00 97.31 161 THR A C 1
ATOM 1231 O O . THR A 1 161 ? 6.330 0.049 13.065 1.00 97.31 161 THR A O 1
ATOM 1234 N N . LYS A 1 162 ? 4.601 0.272 11.650 1.00 97.00 162 LYS A N 1
ATOM 1235 C CA . LYS A 1 162 ? 5.263 1.166 10.688 1.00 97.00 162 LYS A CA 1
ATOM 1236 C C . LYS A 1 162 ? 4.737 2.602 10.770 1.00 97.00 162 LYS A C 1
ATOM 1238 O O . LYS A 1 162 ? 4.818 3.342 9.791 1.00 97.00 162 LYS A O 1
ATOM 1243 N N . ARG A 1 163 ? 4.249 3.028 11.945 1.00 96.12 163 ARG A N 1
ATOM 1244 C CA . ARG A 1 163 ? 3.652 4.360 12.171 1.00 96.12 163 ARG A CA 1
ATOM 1245 C C . ARG A 1 163 ? 4.509 5.530 11.697 1.00 96.12 163 ARG A C 1
ATOM 1247 O O . ARG A 1 163 ? 3.965 6.539 11.272 1.00 96.12 163 ARG A O 1
ATOM 1254 N N . TYR A 1 164 ? 5.834 5.386 11.712 1.00 95.31 164 TYR A N 1
ATOM 1255 C CA . TYR A 1 164 ? 6.767 6.421 11.259 1.00 95.31 164 TYR A CA 1
ATOM 1256 C C . TYR A 1 164 ? 6.529 6.866 9.804 1.00 95.31 164 TYR A C 1
ATOM 1258 O O . TYR A 1 164 ? 6.714 8.043 9.520 1.00 95.31 164 TYR A O 1
ATOM 1266 N N . ILE A 1 165 ? 6.068 5.966 8.921 1.00 95.81 165 ILE A N 1
ATOM 1267 C CA . ILE A 1 165 ? 5.730 6.268 7.515 1.00 95.81 165 ILE A CA 1
ATOM 1268 C C . ILE A 1 165 ? 4.535 7.223 7.436 1.00 95.81 165 ILE A C 1
ATOM 1270 O O . ILE A 1 165 ? 4.480 8.122 6.605 1.00 95.81 165 ILE A O 1
ATOM 1274 N N . PHE A 1 166 ? 3.555 7.022 8.313 1.00 95.94 166 PHE A N 1
ATOM 1275 C CA . PHE A 1 166 ? 2.330 7.811 8.323 1.00 95.94 166 PHE A CA 1
ATOM 1276 C C . PHE A 1 166 ? 2.538 9.128 9.065 1.00 95.94 166 PHE A C 1
ATOM 1278 O O . PHE A 1 166 ? 2.123 10.181 8.594 1.00 95.94 166 PHE A O 1
ATOM 1285 N N . LEU A 1 167 ? 3.222 9.088 10.210 1.00 94.56 167 LEU A N 1
ATOM 1286 C CA . LEU A 1 167 ? 3.433 10.256 11.060 1.00 94.56 167 LEU A CA 1
ATOM 1287 C C . LEU A 1 167 ? 4.318 11.326 10.407 1.00 94.56 167 LEU A C 1
ATOM 1289 O O . LEU A 1 167 ? 4.151 12.502 10.734 1.00 94.56 167 LEU A O 1
ATOM 1293 N N . SER A 1 168 ? 5.199 10.962 9.470 1.00 92.12 168 SER A N 1
ATOM 1294 C CA . SER A 1 168 ? 5.974 11.930 8.682 1.00 92.12 168 SER A CA 1
ATOM 1295 C C . SER A 1 168 ? 5.127 12.722 7.681 1.00 92.12 168 SER A C 1
ATOM 1297 O O . SER A 1 168 ? 5.534 13.803 7.272 1.00 92.12 168 SER A O 1
ATOM 1299 N N . SER A 1 169 ? 3.947 12.222 7.312 1.00 92.12 169 SER A N 1
ATOM 1300 C CA . SER A 1 169 ? 3.038 12.869 6.367 1.00 92.12 169 SER A CA 1
ATOM 1301 C C . SER A 1 169 ? 1.966 13.705 7.079 1.00 92.12 169 SER A C 1
ATOM 1303 O O . SER A 1 169 ? 1.555 13.406 8.203 1.00 92.12 169 SER A O 1
ATOM 1305 N N . ASN A 1 170 ? 1.498 14.764 6.416 1.00 91.88 170 ASN A N 1
ATOM 1306 C CA . ASN A 1 170 ? 0.406 15.634 6.870 1.00 91.88 170 ASN A CA 1
ATOM 1307 C C . ASN A 1 170 ? -0.789 15.610 5.898 1.00 91.88 170 ASN A C 1
ATOM 1309 O O . ASN A 1 170 ? -1.540 16.576 5.790 1.00 91.88 170 ASN A O 1
ATOM 1313 N N . GLU A 1 171 ? -0.975 14.496 5.192 1.00 91.31 171 GLU A N 1
ATOM 1314 C CA . GLU A 1 171 ? -2.081 14.300 4.255 1.00 91.31 171 GLU A CA 1
ATOM 1315 C C . GLU A 1 171 ? -3.421 14.137 4.989 1.00 91.31 171 GLU A C 1
ATOM 1317 O O . GLU A 1 171 ? -3.772 13.056 5.470 1.00 91.31 171 GLU A O 1
ATOM 1322 N N . SER A 1 172 ? -4.196 15.221 5.076 1.00 89.56 172 SER A N 1
ATOM 1323 C CA . SER A 1 172 ? -5.473 15.242 5.804 1.00 89.56 172 SER A CA 1
ATOM 1324 C C . SER A 1 172 ? -6.477 14.202 5.303 1.00 89.56 172 SER A C 1
ATOM 1326 O O . SER A 1 172 ? -7.104 13.530 6.122 1.00 89.56 172 SER A O 1
ATOM 1328 N N . TRP A 1 173 ? -6.580 14.000 3.984 1.00 88.31 173 TRP A N 1
ATOM 1329 C CA . TRP A 1 173 ? -7.510 13.026 3.402 1.00 88.31 173 TRP A CA 1
ATOM 1330 C C . TRP A 1 173 ? -7.271 11.607 3.934 1.00 88.31 173 TRP A C 1
ATOM 1332 O O . TRP A 1 173 ? -8.234 10.875 4.165 1.00 88.31 173 TRP A O 1
ATOM 1342 N N . PHE A 1 174 ? -6.011 11.233 4.186 1.00 94.31 174 PHE A N 1
ATOM 1343 C CA . PHE A 1 174 ? -5.670 9.918 4.716 1.00 94.31 174 PHE A CA 1
ATOM 1344 C C . PHE A 1 174 ? -6.142 9.775 6.159 1.00 94.31 174 PHE A C 1
ATOM 1346 O O . PHE A 1 174 ? -6.854 8.826 6.472 1.00 94.31 174 PHE A O 1
ATOM 1353 N N . PHE A 1 175 ? -5.794 10.722 7.034 1.00 93.75 175 PHE A N 1
ATOM 1354 C CA . PHE A 1 175 ? -6.145 10.635 8.454 1.00 93.75 175 PHE A CA 1
ATOM 1355 C C . PHE A 1 175 ? -7.652 10.758 8.691 1.00 93.75 175 PHE A C 1
ATOM 1357 O O . PHE A 1 175 ? -8.192 10.069 9.558 1.00 93.75 175 PHE A O 1
ATOM 1364 N N . THR A 1 176 ? -8.348 11.570 7.896 1.00 88.25 176 THR A N 1
ATOM 1365 C CA . THR A 1 176 ? -9.811 11.669 7.926 1.00 88.25 176 THR A CA 1
ATOM 1366 C C . THR A 1 176 ? -10.467 10.353 7.501 1.00 88.25 176 THR A C 1
ATOM 1368 O O . THR A 1 176 ? -11.339 9.852 8.212 1.00 88.25 176 THR A O 1
ATOM 1371 N N . ALA A 1 177 ? -10.027 9.748 6.392 1.00 89.12 177 ALA A N 1
ATOM 1372 C CA . ALA A 1 177 ? -10.555 8.462 5.936 1.00 89.12 177 ALA A CA 1
ATOM 1373 C C . ALA A 1 177 ? -10.214 7.320 6.906 1.00 89.12 177 ALA A C 1
ATOM 1375 O O . ALA A 1 177 ? -11.078 6.508 7.231 1.00 89.12 177 ALA A O 1
ATOM 1376 N N . LEU A 1 178 ? -8.983 7.289 7.420 1.00 94.44 178 LEU A N 1
ATOM 1377 C CA . LEU A 1 178 ? -8.543 6.308 8.407 1.00 94.44 178 LEU A CA 1
ATOM 1378 C C . LEU A 1 178 ? -9.383 6.412 9.683 1.00 94.44 178 LEU A C 1
ATOM 1380 O O . LEU A 1 178 ? -9.857 5.395 10.167 1.00 94.44 178 LEU A O 1
ATOM 1384 N N . THR A 1 179 ? -9.642 7.624 10.181 1.00 91.25 179 THR A N 1
ATOM 1385 C CA . THR A 1 179 ? -10.525 7.861 11.337 1.00 91.25 179 THR A CA 1
ATOM 1386 C C . THR A 1 179 ? -11.910 7.259 11.125 1.00 91.25 179 THR A C 1
ATOM 1388 O O . THR A 1 179 ? -12.409 6.542 11.990 1.00 91.25 179 THR A O 1
ATOM 1391 N N . HIS A 1 180 ? -12.512 7.499 9.959 1.00 86.69 180 HIS A N 1
ATOM 1392 C CA . HIS A 1 180 ? -13.810 6.925 9.621 1.00 86.69 180 HIS A CA 1
ATOM 1393 C C . HIS A 1 180 ? -13.769 5.388 9.577 1.00 86.69 180 HIS A C 1
ATOM 1395 O O . HIS A 1 180 ? -14.639 4.731 10.141 1.00 86.69 180 HIS A O 1
ATOM 1401 N N . LEU A 1 181 ? -12.748 4.796 8.951 1.00 89.88 181 LEU A N 1
ATOM 1402 C CA . LEU A 1 181 ? -12.607 3.338 8.872 1.00 89.88 181 LEU A CA 1
ATOM 1403 C C . LEU A 1 181 ? -12.365 2.706 10.246 1.00 89.88 181 LEU A C 1
ATOM 1405 O O . LEU A 1 181 ? -13.000 1.711 10.569 1.00 89.88 181 LEU A O 1
ATOM 1409 N N . ILE A 1 182 ? -11.508 3.301 11.079 1.00 90.12 182 ILE A N 1
ATOM 1410 C CA . ILE A 1 182 ? -11.259 2.839 12.450 1.00 90.12 182 ILE A CA 1
ATOM 1411 C C . ILE A 1 182 ? -12.536 2.885 13.279 1.00 90.12 182 ILE A C 1
ATOM 1413 O O . ILE A 1 182 ? -12.796 1.942 14.021 1.00 90.12 182 ILE A O 1
ATOM 1417 N N . PHE A 1 183 ? -13.368 3.913 13.118 1.00 85.25 183 PHE A N 1
ATOM 1418 C CA . PHE A 1 183 ? -14.674 3.952 13.764 1.00 85.25 183 PHE A CA 1
ATOM 1419 C C . PHE A 1 183 ? -15.573 2.805 13.309 1.00 85.25 183 PHE A C 1
ATOM 1421 O O . PHE A 1 183 ? -16.069 2.058 14.144 1.00 85.25 183 PHE A O 1
ATOM 1428 N N . MET A 1 184 ? -15.732 2.623 11.997 1.00 84.44 184 MET A N 1
ATOM 1429 C CA . MET A 1 184 ? -16.566 1.550 11.448 1.00 84.44 184 MET A CA 1
ATOM 1430 C C . MET A 1 184 ? -16.086 0.159 11.883 1.00 84.44 184 MET A C 1
ATOM 1432 O O . MET A 1 184 ? -16.900 -0.710 12.177 1.00 84.44 184 MET A O 1
ATOM 1436 N N . LEU A 1 185 ? -14.768 -0.042 11.963 1.00 85.31 185 LEU A N 1
ATOM 1437 C CA . LEU A 1 185 ? -14.157 -1.285 12.432 1.00 85.31 185 LEU A CA 1
ATOM 1438 C C . LEU A 1 185 ? -14.286 -1.464 13.951 1.00 85.31 185 LEU A C 1
ATOM 1440 O O . LEU A 1 185 ? -14.405 -2.593 14.406 1.00 85.31 185 LEU A O 1
ATOM 1444 N N . SER A 1 186 ? -14.297 -0.380 14.730 1.00 77.75 186 SER A N 1
ATOM 1445 C CA . SER A 1 186 ? -14.482 -0.421 16.192 1.00 77.75 186 SER A CA 1
ATOM 1446 C C . SER A 1 186 ? -15.938 -0.644 16.600 1.00 77.75 186 SER A C 1
ATOM 1448 O O . SER A 1 186 ? -16.198 -1.248 17.633 1.00 77.75 186 SER A O 1
ATOM 1450 N N . VAL A 1 187 ? -16.889 -0.167 15.795 1.00 69.38 187 VAL A N 1
ATOM 1451 C CA . VAL A 1 187 ? -18.335 -0.299 16.029 1.00 69.38 187 VAL A CA 1
ATOM 1452 C C . VAL A 1 187 ? -18.883 -1.493 15.250 1.00 69.38 187 VAL A C 1
ATOM 1454 O O . VAL A 1 187 ? -20.011 -1.427 14.785 1.00 69.38 187 VAL A O 1
ATOM 1457 N N . THR A 1 188 ? -18.105 -2.567 15.040 1.00 56.91 188 THR A N 1
ATOM 1458 C CA . THR A 1 188 ? -18.610 -3.715 14.269 1.00 56.91 188 THR A CA 1
ATOM 1459 C C . THR A 1 188 ? -19.901 -4.200 14.939 1.00 56.91 188 THR A C 1
ATOM 1461 O O . THR A 1 188 ? -19.833 -4.682 16.070 1.00 56.91 188 THR A O 1
ATOM 1464 N N . PRO A 1 189 ? -21.078 -4.010 14.310 1.00 47.09 189 PRO A N 1
ATOM 1465 C CA . PRO A 1 189 ? -22.323 -4.450 14.901 1.00 47.09 189 PRO A CA 1
ATOM 1466 C C . PRO A 1 189 ? -22.256 -5.967 14.931 1.00 47.09 189 PRO A C 1
ATOM 1468 O O . PRO A 1 189 ? -21.786 -6.576 13.964 1.00 47.09 189 PRO A O 1
ATOM 1471 N N . ASP A 1 190 ? -22.683 -6.552 16.045 1.00 42.97 190 ASP A N 1
ATOM 1472 C CA . ASP A 1 190 ? -22.797 -7.993 16.194 1.00 42.97 190 ASP A CA 1
ATOM 1473 C C . ASP A 1 190 ? -23.326 -8.606 14.898 1.00 42.97 190 ASP A C 1
ATOM 1475 O O . ASP A 1 190 ? -24.360 -8.201 14.356 1.00 42.97 190 ASP A O 1
ATOM 1479 N N . ILE A 1 191 ? -22.510 -9.518 14.374 1.00 45.97 191 ILE A N 1
ATOM 1480 C CA . ILE A 1 191 ? -22.694 -10.278 13.147 1.00 45.97 191 ILE A CA 1
ATOM 1481 C C . ILE A 1 191 ? -24.173 -10.647 13.042 1.00 45.97 191 ILE A C 1
ATOM 1483 O O . ILE A 1 191 ? -24.693 -11.415 13.852 1.00 45.97 191 ILE A O 1
ATOM 1487 N N . MET A 1 192 ? -24.874 -10.063 12.068 1.00 39.38 192 MET A N 1
ATOM 1488 C CA . MET A 1 192 ? -26.250 -10.443 11.791 1.00 39.38 192 MET A CA 1
ATOM 1489 C C . MET A 1 192 ? -26.295 -11.951 11.507 1.00 39.38 192 MET A C 1
ATOM 1491 O O . MET A 1 192 ? -25.872 -12.402 10.452 1.00 39.38 192 MET A O 1
ATOM 1495 N N . GLN A 1 193 ? -26.857 -12.673 12.476 1.00 42.81 193 GLN A N 1
ATOM 1496 C CA . GLN A 1 193 ? -27.492 -13.988 12.402 1.00 42.81 193 GLN A CA 1
ATOM 1497 C C . GLN A 1 193 ? -26.624 -15.238 12.149 1.00 42.81 193 GLN A C 1
ATOM 1499 O O . GLN A 1 193 ? -26.138 -15.496 11.057 1.00 42.81 193 GLN A O 1
ATOM 1504 N N . GLN A 1 194 ? -26.642 -16.067 13.203 1.00 46.41 194 GLN A N 1
ATOM 1505 C CA . GLN A 1 194 ? -26.669 -17.535 13.264 1.00 46.41 194 GLN A CA 1
ATOM 1506 C C . GLN A 1 194 ? -25.470 -18.318 12.683 1.00 46.41 194 GLN A C 1
ATOM 1508 O O . GLN A 1 194 ? -25.247 -18.388 11.481 1.00 46.41 194 GLN A O 1
ATOM 1513 N N . ASP A 1 195 ? -24.787 -19.015 13.604 1.00 51.75 195 ASP A N 1
ATOM 1514 C CA . ASP A 1 195 ? -23.927 -20.195 13.400 1.00 51.75 195 ASP A CA 1
ATOM 1515 C C . ASP A 1 195 ? -22.427 -20.040 13.058 1.00 51.75 195 ASP A C 1
ATOM 1517 O O . ASP A 1 195 ? -21.837 -20.958 12.499 1.00 51.75 195 ASP A O 1
ATOM 1521 N N . ASN A 1 196 ? -21.732 -18.971 13.484 1.00 49.34 196 ASN A N 1
ATOM 1522 C CA . ASN A 1 196 ? -20.261 -18.890 13.333 1.00 49.34 196 ASN A CA 1
ATOM 1523 C C . ASN A 1 196 ? -19.505 -18.279 14.539 1.00 49.34 196 ASN A C 1
ATOM 1525 O O . ASN A 1 196 ? -18.974 -17.171 14.475 1.00 49.34 196 ASN A O 1
ATOM 1529 N N . ALA A 1 197 ? -19.325 -19.068 15.605 1.00 56.25 197 ALA A N 1
ATOM 1530 C CA . ALA A 1 197 ? -18.519 -18.726 16.790 1.00 56.25 197 ALA A CA 1
ATOM 1531 C C . ALA A 1 197 ? -17.051 -18.255 16.555 1.00 56.25 197 ALA A C 1
ATOM 1533 O O . ALA A 1 197 ? -16.546 -17.488 17.381 1.00 56.25 197 ALA A O 1
ATOM 1534 N N . PRO A 1 198 ? -16.303 -18.669 15.503 1.00 55.81 198 PRO A N 1
ATOM 1535 C CA . PRO A 1 198 ? -14.929 -18.185 15.324 1.00 55.81 198 PRO A CA 1
ATOM 1536 C C . PRO A 1 198 ? -14.832 -16.726 14.844 1.00 55.81 198 PRO A C 1
ATOM 1538 O O . PRO A 1 198 ? -13.824 -16.077 15.128 1.00 55.81 198 PRO A O 1
ATOM 1541 N N . LEU A 1 199 ? -15.860 -16.183 14.177 1.00 55.38 199 LEU A N 1
ATOM 1542 C CA . LEU A 1 199 ? -15.847 -14.792 13.703 1.00 55.38 199 LEU A CA 1
ATOM 1543 C C . LEU A 1 199 ? -16.068 -13.774 14.833 1.00 55.38 199 LEU A C 1
ATOM 1545 O O . LEU A 1 199 ? -15.455 -12.710 14.789 1.00 55.38 199 LEU A O 1
ATOM 1549 N N . GLU A 1 200 ? -16.842 -14.112 15.873 1.00 58.28 200 GLU A N 1
ATOM 1550 C CA . GLU A 1 200 ? -17.085 -13.236 17.038 1.00 58.28 200 GLU A CA 1
ATOM 1551 C C . GLU A 1 200 ? -15.806 -12.917 17.832 1.00 58.28 200 GLU A C 1
ATOM 1553 O O . GLU A 1 200 ? -15.563 -11.779 18.222 1.00 58.28 200 GLU A O 1
ATOM 1558 N N . LYS A 1 201 ? -14.924 -13.902 18.054 1.00 59.94 201 LYS A N 1
ATOM 1559 C CA . LYS A 1 201 ? -13.641 -13.641 18.740 1.00 59.94 201 LYS A CA 1
ATOM 1560 C C . LYS A 1 201 ? -12.708 -12.779 17.900 1.00 59.94 201 LYS A C 1
ATOM 1562 O O . LYS A 1 201 ? -11.917 -12.004 18.436 1.00 59.94 201 LYS A O 1
ATOM 1567 N N . ALA A 1 202 ? -12.773 -12.938 16.586 1.00 62.12 202 ALA A N 1
ATOM 1568 C CA . ALA A 1 202 ? -11.893 -12.242 15.673 1.00 62.12 202 ALA A CA 1
ATOM 1569 C C . ALA A 1 202 ? -12.414 -10.825 15.329 1.00 62.12 202 ALA A C 1
ATOM 1571 O O . ALA A 1 202 ? -11.607 -9.955 15.005 1.00 62.12 202 ALA A O 1
ATOM 1572 N N . SER A 1 203 ? -13.716 -10.528 15.460 1.00 70.19 203 SER A N 1
ATOM 1573 C CA . SER A 1 203 ? -14.237 -9.149 15.387 1.00 70.19 203 SER A CA 1
ATOM 1574 C C . SER A 1 203 ? -13.788 -8.315 16.592 1.00 70.19 203 SER A C 1
ATOM 1576 O O . SER A 1 203 ? -13.330 -7.186 16.417 1.00 70.19 203 SER A O 1
ATOM 1578 N N . ALA A 1 204 ? -13.765 -8.906 17.792 1.00 76.75 204 ALA A N 1
ATOM 1579 C CA . ALA A 1 204 ? -13.179 -8.272 18.975 1.00 76.75 204 ALA A CA 1
ATOM 1580 C C . ALA A 1 204 ? -11.691 -7.925 18.768 1.00 76.75 204 ALA A C 1
ATOM 1582 O O . ALA A 1 204 ? -11.242 -6.838 19.130 1.00 76.75 204 ALA A O 1
ATOM 1583 N N . GLN A 1 205 ? -10.921 -8.806 18.117 1.00 83.69 205 GLN A N 1
ATOM 1584 C CA . GLN A 1 205 ? -9.524 -8.519 17.766 1.00 83.69 205 GLN A CA 1
ATOM 1585 C C . GLN A 1 205 ? -9.392 -7.344 16.790 1.00 83.69 205 GLN A C 1
ATOM 1587 O O . GLN A 1 205 ? -8.496 -6.515 16.958 1.00 83.69 205 GLN A O 1
ATOM 1592 N N . VAL A 1 206 ? -10.286 -7.237 15.800 1.00 87.06 206 VAL A N 1
ATOM 1593 C CA . VAL A 1 206 ? -10.306 -6.108 14.855 1.00 87.06 206 VAL A CA 1
ATOM 1594 C C . VAL A 1 206 ? -10.547 -4.795 15.598 1.00 87.06 206 VAL A C 1
ATOM 1596 O O . VAL A 1 206 ? -9.791 -3.847 15.386 1.00 87.06 206 VAL A O 1
ATOM 1599 N N . ALA A 1 207 ? -11.514 -4.752 16.519 1.00 85.62 207 ALA A N 1
ATOM 1600 C CA . ALA A 1 207 ? -11.787 -3.570 17.336 1.00 85.62 207 ALA A CA 1
ATOM 1601 C C . ALA A 1 207 ? -10.587 -3.179 18.223 1.00 85.62 207 ALA A C 1
ATOM 1603 O O . ALA A 1 207 ? -10.208 -2.008 18.277 1.00 85.62 207 ALA A O 1
ATOM 1604 N N . VAL A 1 208 ? -9.915 -4.151 18.852 1.00 87.06 208 VAL A N 1
ATOM 1605 C CA . VAL A 1 208 ? -8.700 -3.901 19.652 1.00 87.06 208 VAL A CA 1
ATOM 1606 C C . VAL A 1 208 ? -7.566 -3.338 18.788 1.00 87.06 208 VAL A C 1
ATOM 1608 O O . VAL A 1 208 ? -6.924 -2.353 19.160 1.00 87.06 208 VAL A O 1
ATOM 1611 N N . CYS A 1 209 ? -7.313 -3.924 17.616 1.00 90.25 209 CYS A N 1
ATOM 1612 C CA . CYS A 1 209 ? -6.315 -3.414 16.675 1.00 90.25 209 CYS A CA 1
ATOM 1613 C C . CYS A 1 209 ? -6.672 -2.010 16.164 1.00 90.25 209 CYS A C 1
ATOM 1615 O O . CYS A 1 209 ? -5.787 -1.162 16.042 1.00 90.25 209 CYS A O 1
ATOM 1617 N N . ALA A 1 210 ? -7.954 -1.743 15.914 1.00 90.50 210 ALA A N 1
ATOM 1618 C CA . ALA A 1 210 ? -8.441 -0.440 15.485 1.00 90.50 210 ALA A CA 1
ATOM 1619 C C . ALA A 1 210 ? -8.226 0.630 16.572 1.00 90.50 210 ALA A C 1
ATOM 1621 O O . ALA A 1 210 ? -7.700 1.708 16.283 1.00 90.50 210 ALA A O 1
ATOM 1622 N N . SER A 1 211 ? -8.514 0.297 17.834 1.00 88.12 211 SER A N 1
ATOM 1623 C CA . SER A 1 211 ? -8.234 1.157 18.992 1.00 88.12 211 SER A CA 1
ATOM 1624 C C . SER A 1 211 ? -6.738 1.469 19.135 1.00 88.12 211 SER A C 1
ATOM 1626 O O . SER A 1 211 ? -6.346 2.615 19.358 1.00 88.12 211 SER A O 1
ATOM 1628 N N . ARG A 1 212 ? -5.856 0.491 18.886 1.00 91.81 212 ARG A N 1
ATOM 1629 C CA . ARG A 1 212 ? -4.403 0.745 18.862 1.00 91.81 212 ARG A CA 1
ATOM 1630 C C . ARG A 1 212 ? -3.995 1.728 17.766 1.00 91.81 212 ARG A C 1
ATOM 1632 O O . ARG A 1 212 ? -3.210 2.631 18.036 1.00 91.81 212 ARG A O 1
ATOM 1639 N N . VAL A 1 213 ? -4.544 1.604 16.553 1.00 94.50 213 VAL A N 1
ATOM 1640 C CA . VAL A 1 213 ? -4.289 2.573 15.468 1.00 94.50 213 VAL A CA 1
ATOM 1641 C C . VAL A 1 213 ? -4.743 3.980 15.867 1.00 94.50 213 VAL A C 1
ATOM 1643 O O . VAL A 1 213 ? -4.041 4.957 15.588 1.00 94.50 213 VAL A O 1
ATOM 1646 N N . TRP A 1 214 ? -5.884 4.100 16.551 1.00 91.94 214 TRP A N 1
ATOM 1647 C CA . TRP A 1 214 ? -6.355 5.382 17.069 1.00 91.94 214 TRP A CA 1
ATOM 1648 C C . TRP A 1 214 ? -5.336 6.031 18.011 1.00 91.94 214 TRP A C 1
ATOM 1650 O O . TRP A 1 214 ? -4.945 7.186 17.815 1.00 91.94 214 TRP A O 1
ATOM 1660 N N . THR A 1 215 ? -4.876 5.284 19.009 1.00 90.38 215 THR A N 1
ATOM 1661 C CA . THR A 1 215 ? -3.965 5.788 20.041 1.00 90.38 215 THR A CA 1
ATOM 1662 C C . THR A 1 215 ? -2.575 6.089 19.484 1.00 90.38 215 THR A C 1
ATOM 1664 O O . THR A 1 215 ? -2.041 7.173 19.712 1.00 90.38 215 THR A O 1
ATOM 1667 N N . ASP A 1 216 ? -2.003 5.168 18.706 1.00 93.00 216 ASP A N 1
ATOM 1668 C CA . ASP A 1 216 ? -0.600 5.241 18.283 1.00 93.00 216 ASP A CA 1
ATOM 1669 C C . ASP A 1 216 ? -0.355 6.079 17.023 1.00 93.00 216 ASP A C 1
ATOM 1671 O O . ASP A 1 216 ? 0.799 6.419 16.743 1.00 93.00 216 ASP A O 1
ATOM 1675 N N . VAL A 1 217 ? -1.399 6.369 16.237 1.00 93.69 217 VAL A N 1
ATOM 1676 C CA . VAL A 1 217 ? -1.262 7.053 14.940 1.00 93.69 217 VAL A CA 1
ATOM 1677 C C . VAL A 1 217 ? -2.204 8.246 14.816 1.00 93.69 217 VAL A C 1
ATOM 1679 O O . VAL A 1 217 ? -1.747 9.366 14.583 1.00 93.69 217 VAL A O 1
ATOM 1682 N N . ILE A 1 218 ? -3.513 8.040 14.973 1.00 91.12 218 ILE A N 1
ATOM 1683 C CA . ILE A 1 218 ? -4.520 9.084 14.705 1.00 91.12 218 ILE A CA 1
ATOM 1684 C C . ILE A 1 218 ? -4.443 10.206 15.745 1.00 91.12 218 ILE A C 1
ATOM 1686 O O . ILE A 1 218 ? -4.450 11.386 15.389 1.00 91.12 218 ILE A O 1
ATOM 1690 N N . SER A 1 219 ? -4.296 9.858 17.024 1.00 89.56 219 SER A N 1
ATOM 1691 C CA . SER A 1 219 ? -4.239 10.822 18.130 1.00 89.56 219 SER A CA 1
ATOM 1692 C C . SER A 1 219 ? -3.064 11.796 17.999 1.00 89.56 219 SER A C 1
ATOM 1694 O O . SER A 1 219 ? -3.192 12.976 18.329 1.00 89.56 219 SER A O 1
ATOM 1696 N N . SER A 1 220 ? -1.943 11.355 17.417 1.00 92.25 220 SER A N 1
ATOM 1697 C CA . SER A 1 220 ? -0.791 12.217 17.117 1.00 92.25 220 SER A CA 1
ATOM 1698 C C . SER A 1 220 ? -1.066 13.261 16.025 1.00 92.25 220 SER A C 1
ATOM 1700 O O . SER A 1 220 ? -0.300 14.211 15.882 1.00 92.25 220 SER A O 1
ATOM 1702 N N . LYS A 1 221 ? -2.155 13.118 15.260 1.00 91.75 221 LYS A N 1
ATOM 1703 C CA . LYS A 1 221 ? -2.595 14.049 14.208 1.00 91.75 221 LYS A CA 1
ATOM 1704 C C . LYS A 1 221 ? -3.876 14.805 14.578 1.00 91.75 221 LYS A C 1
ATOM 1706 O O . LYS A 1 221 ? -4.536 15.357 13.700 1.00 91.75 221 LYS A O 1
ATOM 1711 N N . LYS A 1 222 ? -4.211 14.894 15.872 1.00 86.81 222 LYS A N 1
ATOM 1712 C CA . LYS A 1 222 ? -5.431 15.553 16.371 1.00 86.81 222 LYS A CA 1
ATOM 1713 C C . LYS A 1 222 ? -5.645 16.965 15.815 1.00 86.81 222 LYS A C 1
ATOM 1715 O O . LYS A 1 222 ? -6.728 17.239 15.320 1.00 86.81 222 LYS A O 1
ATOM 1720 N N . ALA A 1 223 ? -4.630 17.830 15.833 1.00 87.81 223 ALA A N 1
ATOM 1721 C CA . ALA A 1 223 ? -4.766 19.206 15.334 1.00 87.81 223 ALA A CA 1
ATOM 1722 C C . ALA A 1 223 ? -5.152 19.262 13.842 1.00 87.81 223 ALA A C 1
ATOM 1724 O O . ALA A 1 223 ? -6.005 20.050 13.438 1.00 87.81 223 ALA A O 1
ATOM 1725 N N . LEU A 1 224 ? -4.561 18.375 13.036 1.00 88.25 224 LEU A N 1
ATOM 1726 C CA . LEU A 1 224 ? -4.858 18.239 11.610 1.00 88.25 224 LEU A CA 1
ATOM 1727 C C . LEU A 1 224 ? -6.280 17.704 11.378 1.00 88.25 224 LEU A C 1
ATOM 1729 O O . LEU A 1 224 ? -6.967 18.153 10.463 1.00 88.25 224 LEU A O 1
ATOM 1733 N N . LEU A 1 225 ? -6.754 16.789 12.227 1.00 85.94 225 LEU A N 1
ATOM 1734 C CA . LEU A 1 225 ? -8.133 16.293 12.179 1.00 85.94 225 LEU A CA 1
ATOM 1735 C C . LEU A 1 225 ? -9.138 17.361 12.605 1.00 85.94 225 LEU A C 1
ATOM 1737 O O . LEU A 1 225 ? -10.155 17.534 11.942 1.00 85.94 225 LEU A O 1
ATOM 1741 N N . GLU A 1 226 ? -8.857 18.101 13.675 1.00 84.31 226 GLU A N 1
ATOM 1742 C CA . GLU A 1 226 ? -9.701 19.208 14.124 1.00 84.31 226 GLU A CA 1
ATOM 1743 C C . GLU A 1 226 ? -9.877 20.236 13.009 1.00 84.31 226 GLU A C 1
ATOM 1745 O O . GLU A 1 226 ? -10.997 20.668 12.759 1.00 84.31 226 GLU A O 1
ATOM 1750 N N . GLU A 1 227 ? -8.806 20.580 12.290 1.00 85.88 227 GLU A N 1
ATOM 1751 C CA . GLU A 1 227 ? -8.884 21.457 11.125 1.00 85.88 227 GLU A CA 1
ATOM 1752 C C . GLU A 1 227 ? -9.730 20.866 9.992 1.00 85.88 227 GLU A C 1
ATOM 1754 O O . GLU A 1 227 ? -10.622 21.547 9.482 1.00 85.88 227 GLU A O 1
ATOM 1759 N N . ALA A 1 228 ? -9.515 19.595 9.649 1.00 82.69 228 ALA A N 1
ATOM 1760 C CA . ALA A 1 228 ? -10.289 18.901 8.623 1.00 82.69 228 ALA A CA 1
ATOM 1761 C C . ALA A 1 228 ? -11.793 18.833 8.960 1.00 82.69 228 ALA A C 1
ATOM 1763 O O . ALA A 1 228 ? -12.644 18.925 8.072 1.00 82.69 228 ALA A O 1
ATOM 1764 N N . PHE A 1 229 ? -12.128 18.719 10.250 1.00 74.38 229 PHE A N 1
ATOM 1765 C CA . PHE A 1 229 ? -13.492 18.582 10.764 1.00 74.38 229 PHE A CA 1
ATOM 1766 C C . PHE A 1 229 ? -14.117 19.890 11.283 1.00 74.38 229 PHE A C 1
ATOM 1768 O O . PHE A 1 229 ? -15.222 19.854 11.822 1.00 74.38 229 PHE A O 1
ATOM 1775 N N . LYS A 1 230 ? -13.494 21.061 11.071 1.00 70.44 230 LYS A N 1
ATOM 1776 C CA . LYS A 1 230 ? -14.047 22.386 11.449 1.00 70.44 230 LYS A CA 1
ATOM 1777 C C . LYS A 1 230 ? -15.404 22.722 10.806 1.00 70.44 230 LYS A C 1
ATOM 1779 O O . LYS A 1 230 ? -16.035 23.701 11.198 1.00 70.44 230 LYS A O 1
ATOM 1784 N N . LYS A 1 231 ? -15.887 21.937 9.834 1.00 61.12 231 LYS A N 1
ATOM 1785 C CA . LYS A 1 231 ? -17.243 22.091 9.284 1.00 61.12 231 LYS A CA 1
ATOM 1786 C C . LYS A 1 231 ? -18.281 21.519 10.276 1.00 61.12 231 LYS A C 1
ATOM 1788 O O . LYS A 1 231 ? -18.151 20.365 10.682 1.00 61.12 231 LYS A O 1
ATOM 1793 N N . PRO A 1 232 ? -19.325 22.285 10.650 1.00 49.81 232 PRO A N 1
ATOM 1794 C CA . PRO A 1 232 ? -20.124 22.071 11.868 1.00 49.81 232 PRO A CA 1
ATOM 1795 C C . PRO A 1 232 ? -20.910 20.749 11.950 1.00 49.81 232 PRO A C 1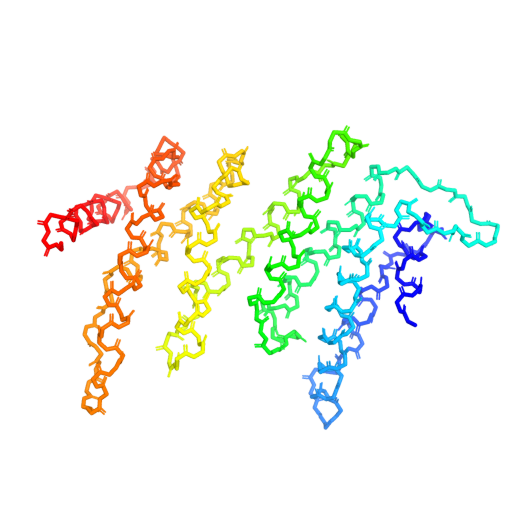
ATOM 1797 O O . PRO A 1 232 ? -21.408 20.407 13.016 1.00 49.81 232 PRO A O 1
ATOM 1800 N N . THR A 1 233 ? -20.996 19.965 10.876 1.00 49.78 233 THR A N 1
ATOM 1801 C CA . THR A 1 233 ? -21.743 18.699 10.844 1.00 49.78 233 THR A CA 1
ATOM 1802 C C . THR A 1 233 ? -20.955 17.477 11.345 1.00 49.78 233 THR A C 1
ATOM 1804 O O . THR A 1 233 ? -21.561 16.433 11.563 1.00 49.78 233 THR A O 1
ATOM 1807 N N . VAL A 1 234 ? -19.628 17.567 11.535 1.00 50.41 234 VAL A N 1
ATOM 1808 C CA . VAL A 1 234 ? -18.764 16.382 11.778 1.00 50.41 234 VAL A CA 1
ATOM 1809 C C . VAL A 1 234 ? -18.140 16.340 13.182 1.00 50.41 234 VAL A C 1
ATOM 1811 O O . VAL A 1 234 ? -17.656 15.297 13.618 1.00 50.41 234 VAL A O 1
ATOM 1814 N N . TRP A 1 235 ? -18.212 17.433 13.945 1.00 48.09 235 TRP A N 1
ATOM 1815 C CA . TRP A 1 235 ? -17.620 17.507 15.289 1.00 48.09 235 TRP A CA 1
ATOM 1816 C C . TRP A 1 235 ? -18.259 16.516 16.276 1.00 48.09 235 TRP A C 1
ATOM 1818 O O . TRP A 1 235 ? -17.558 15.864 17.043 1.00 48.09 235 TRP A O 1
ATOM 1828 N N . LEU A 1 236 ? -19.580 16.319 16.179 1.00 47.91 236 LEU A N 1
ATOM 1829 C CA . LEU A 1 236 ? -20.306 15.307 16.953 1.00 47.91 236 LEU A CA 1
ATOM 1830 C C . LEU A 1 236 ? -19.821 13.890 16.636 1.00 47.91 236 LEU A C 1
ATOM 1832 O O . LEU A 1 236 ? -19.656 13.091 17.549 1.00 47.91 236 LEU A O 1
ATOM 1836 N N . VAL A 1 237 ? -19.532 13.593 15.366 1.00 51.62 237 VAL A N 1
ATOM 1837 C CA . VAL A 1 237 ? -19.008 12.285 14.956 1.00 51.62 237 VAL A CA 1
ATOM 1838 C C . VAL A 1 237 ? -17.610 12.081 15.537 1.00 51.62 237 VAL A C 1
ATOM 1840 O O . VAL A 1 237 ? -17.358 11.043 16.129 1.00 51.62 237 VAL A O 1
ATOM 1843 N N . PHE A 1 238 ? -16.725 13.079 15.480 1.00 53.31 238 PHE A N 1
ATOM 1844 C CA . PHE A 1 238 ? -15.384 12.977 16.069 1.00 53.31 238 PHE A CA 1
ATOM 1845 C C . PHE A 1 238 ? -15.412 12.798 17.597 1.00 53.31 238 PHE A C 1
ATOM 1847 O O . PHE A 1 238 ? -14.691 11.955 18.131 1.00 53.31 238 PHE A O 1
ATOM 1854 N N . SER A 1 239 ? -16.276 13.531 18.307 1.00 53.25 239 SER A N 1
ATOM 1855 C CA . SER A 1 239 ? -16.467 13.353 19.752 1.00 53.25 239 SER A CA 1
ATOM 1856 C C . SER A 1 239 ? -17.063 11.986 20.098 1.00 53.25 239 SER A C 1
ATOM 1858 O O . SER A 1 239 ? -16.619 11.365 21.059 1.00 53.25 239 SER A O 1
ATOM 1860 N N . VAL A 1 240 ? -18.015 11.487 19.304 1.00 55.94 240 VAL A N 1
ATOM 1861 C CA . VAL A 1 240 ? -18.618 10.156 19.477 1.00 55.94 240 VAL A CA 1
ATOM 1862 C C . VAL A 1 240 ? -17.604 9.046 19.188 1.00 55.94 240 VAL A C 1
ATOM 1864 O O . VAL A 1 240 ? -17.518 8.112 19.977 1.00 55.94 240 VAL A O 1
ATOM 1867 N N . ILE A 1 241 ? -16.777 9.175 18.143 1.00 57.47 241 ILE A N 1
ATOM 1868 C CA . ILE A 1 241 ? -15.664 8.256 17.841 1.00 57.47 241 ILE A CA 1
ATOM 1869 C C . ILE A 1 241 ? -14.679 8.221 19.010 1.00 57.47 241 ILE A C 1
ATOM 1871 O O . ILE A 1 241 ? -14.356 7.151 19.516 1.00 57.47 241 ILE A O 1
ATOM 1875 N N . HIS A 1 242 ? -14.227 9.389 19.471 1.00 56.06 242 HIS A N 1
ATOM 1876 C CA . HIS A 1 242 ? -13.279 9.490 20.577 1.00 56.06 242 HIS A CA 1
ATOM 1877 C C . HIS A 1 242 ? -13.858 8.922 21.884 1.00 56.06 242 HIS A C 1
ATOM 1879 O O . HIS A 1 242 ? -13.145 8.241 22.617 1.00 56.06 242 HIS A O 1
ATOM 1885 N N . CYS A 1 243 ? -15.142 9.148 22.180 1.00 53.00 243 CYS A N 1
ATOM 1886 C CA . CYS A 1 243 ? -15.803 8.549 23.342 1.00 53.00 243 CYS A CA 1
ATOM 1887 C C . CYS A 1 243 ? -15.974 7.032 23.207 1.00 53.00 243 CYS A C 1
ATOM 1889 O O . CYS A 1 243 ? -15.674 6.326 24.160 1.00 53.00 243 CYS A O 1
ATOM 1891 N N . LEU A 1 244 ? -16.409 6.518 22.052 1.00 54.09 244 LEU A N 1
ATOM 1892 C CA . LEU A 1 244 ? -16.617 5.080 21.837 1.00 54.09 244 LEU A CA 1
ATOM 1893 C C . LEU A 1 244 ? -15.306 4.292 21.856 1.00 54.09 244 LEU A C 1
ATOM 1895 O O . LEU A 1 244 ? -15.253 3.227 22.461 1.00 54.09 244 LEU A O 1
ATOM 1899 N N . VAL A 1 245 ? -14.238 4.815 21.248 1.00 52.78 245 VAL A N 1
ATOM 1900 C CA . VAL A 1 245 ? -12.929 4.143 21.235 1.00 52.78 245 VAL A CA 1
ATOM 1901 C C . VAL A 1 245 ? -12.298 4.125 22.632 1.00 52.78 245 VAL A C 1
ATOM 1903 O O . VAL A 1 245 ? -11.768 3.094 23.038 1.00 52.78 245 VAL A O 1
ATOM 1906 N N . ASN A 1 246 ? -12.403 5.218 23.398 1.00 51.72 246 ASN A N 1
ATOM 1907 C CA . ASN A 1 246 ? -11.947 5.235 24.795 1.00 51.72 246 ASN A CA 1
ATOM 1908 C C . ASN A 1 246 ? -12.821 4.349 25.699 1.00 51.72 246 ASN A C 1
ATOM 1910 O O . ASN A 1 246 ? -12.297 3.671 26.575 1.00 51.72 246 ASN A O 1
ATOM 1914 N N . PHE A 1 247 ? -14.133 4.297 25.461 1.00 44.19 247 PHE A N 1
ATOM 1915 C CA . PHE A 1 247 ? -15.041 3.412 26.191 1.00 44.19 247 PHE A CA 1
ATOM 1916 C C . PHE A 1 247 ? -14.725 1.931 25.932 1.00 44.19 247 PHE A C 1
ATOM 1918 O O . PHE A 1 247 ? -14.643 1.150 26.870 1.00 44.19 247 PHE A O 1
ATOM 1925 N N . LEU A 1 248 ? -14.450 1.535 24.685 1.00 42.44 248 LEU A N 1
ATOM 1926 C CA . LEU A 1 248 ? -14.006 0.169 24.370 1.00 42.44 248 LEU A CA 1
ATOM 1927 C C . LEU A 1 248 ? -12.659 -0.191 25.022 1.00 42.44 248 LEU A C 1
ATOM 1929 O O . LEU A 1 248 ? -12.403 -1.364 25.259 1.00 42.44 248 LEU A O 1
ATOM 1933 N N . TYR A 1 249 ? -11.807 0.793 25.324 1.00 43.66 249 TYR A N 1
ATOM 1934 C CA . TYR A 1 249 ? -10.527 0.577 26.005 1.00 43.66 249 TYR A CA 1
ATOM 1935 C C . TYR A 1 249 ? -10.676 0.373 27.522 1.00 43.66 249 TYR A C 1
ATOM 1937 O O . TYR A 1 249 ? -9.884 -0.346 28.117 1.00 43.66 249 TYR A O 1
ATOM 1945 N N . GLU A 1 250 ? -11.674 0.990 28.160 1.00 40.41 250 GLU A N 1
ATOM 1946 C CA . GLU A 1 250 ? -11.919 0.817 29.603 1.00 40.41 250 GLU A CA 1
ATOM 1947 C C . GLU A 1 250 ? -12.641 -0.497 29.950 1.00 40.41 250 GLU A C 1
ATOM 1949 O O . GLU A 1 250 ? -12.632 -0.907 31.110 1.00 40.41 250 GLU A O 1
ATOM 1954 N N . TYR A 1 251 ? -13.257 -1.158 28.963 1.00 37.72 251 TYR A N 1
ATOM 1955 C CA . TYR A 1 251 ? -14.116 -2.333 29.159 1.00 37.72 251 TYR A CA 1
ATOM 1956 C C . TYR A 1 251 ? -13.604 -3.628 28.486 1.00 37.72 251 TYR A C 1
ATOM 1958 O O . TYR A 1 251 ? -14.334 -4.622 28.464 1.00 37.72 251 TYR A O 1
ATOM 1966 N N . ILE A 1 252 ? -12.363 -3.642 27.980 1.00 38.19 252 ILE A N 1
ATOM 1967 C CA . ILE A 1 252 ? -11.618 -4.837 27.520 1.00 38.19 252 ILE A CA 1
ATOM 1968 C C . ILE A 1 252 ? -10.351 -4.979 28.363 1.00 38.19 252 ILE A C 1
ATOM 1970 O O . ILE A 1 252 ? -10.073 -6.114 28.814 1.00 38.19 252 ILE A O 1
#

Secondary structure (DSSP, 8-state):
-HHHHHHHHHS--SS-SS-HHHHHHHTS-SSSTTHHHHHHHHHHHHHHHHHHHHHTTTTTTSPPPTTPPPPPHHHHHHHHHHHHHHHHHHHHTT-S-S-HHHHHHHHHHHHHHHTSGGGTTS--HHHHHHHHHHHHHHHTS---SHHHHHHHHHHHHHHHHTHHHHHT---HHHHHHHHHHHHHHHT----SSSS-HHHHHHHHHHHHHHHHHIIIIIGGGHHHHHHHT-STTSHHHHHHHHHHHHHHHH--

pLDDT: mean 82.24, std 16.23, range [37.72, 98.5]

Foldseek 3Di:
DLVVVLQQLWFDPPPDPDGPLVVLLVPQDPDDDCNVVSLVVNLCSLLVNLVVCLVCLLVPNPDHDPPGDTDDLQSSLVSVLVSLQSVLVCVVVVSHDDALLSSLVSLVSNLVSCPDPVNVSRDCPSSLVSSLSSLLSLLPDPCPDPSSLVSLLVSLVCCLVVVVSQLVDLPLVSLLSLLVSLLCLLPVDPDPDDDDPVVVVSSLSSNVSSLSCCVRHNVSNVVSNCVVQVPPPCVVVVVVSVVSSVVSVVVD

Radius of gyration: 20.42 Å; chains: 1; bounding box: 51×43×56 Å

Organism: Nippostrongylus brasiliensis (NCBI:txid27835)